Protein AF-A0A6J4T3J7-F1 (afdb_monomer_lite)

pLDDT: mean 89.91, std 13.81, range [37.12, 98.88]

InterPro domains:
  IPR013750 GHMP kinase, C-terminal domain [PF08544] (161-220)
  IPR014721 Small ribosomal subunit protein uS5 domain 2-type fold, subgroup [G3DSA:3.30.230.10] (1-55)
  IPR019539 Galactokinase, N-terminal domain [PF10509] (1-28)
  IPR019741 Galactokinase, conserved site [PS00106] (5-16)
  IPR020568 Ribosomal protein uS5 domain 2-type superfamily [SSF54211] (1-28)
  IPR036554 GHMP kinase, C-terminal domain superfamily [G3DSA:3.30.70.890] (72-221)
  IPR036554 GHMP kinase, C-terminal domain superfamily [SSF55060] (75-220)

Radius of gyration: 17.3 Å; chains: 1; bounding box: 48×40×39 Å

Structure (mmCIF, N/CA/C/O backbone):
data_AF-A0A6J4T3J7-F1
#
_entry.id   AF-A0A6J4T3J7-F1
#
loop_
_atom_site.group_PDB
_atom_site.id
_atom_site.type_symbol
_atom_site.label_atom_id
_atom_site.label_alt_id
_atom_site.label_comp_id
_atom_site.label_asym_id
_atom_site.label_entity_id
_atom_site.label_seq_id
_atom_site.pdbx_PDB_ins_code
_atom_site.Cartn_x
_atom_site.Cartn_y
_atom_site.Cartn_z
_atom_site.occupancy
_atom_site.B_iso_or_equiv
_atom_site.auth_seq_id
_atom_site.auth_comp_id
_atom_site.auth_asym_id
_atom_site.auth_atom_id
_atom_site.pdbx_PDB_model_num
ATOM 1 N N . ALA A 1 1 ? 25.252 -7.463 6.821 1.00 38.16 1 ALA A N 1
ATOM 2 C CA . ALA A 1 1 ? 24.236 -6.694 6.078 1.00 38.16 1 ALA A CA 1
ATOM 3 C C . ALA A 1 1 ? 22.868 -7.277 6.414 1.00 38.16 1 ALA A C 1
ATOM 5 O O . ALA A 1 1 ? 22.742 -8.494 6.388 1.00 38.16 1 ALA A O 1
ATOM 6 N N . SER A 1 2 ? 21.888 -6.457 6.808 1.00 46.00 2 SER A N 1
ATOM 7 C CA . SER A 1 2 ? 20.498 -6.910 6.963 1.00 46.00 2 SER A CA 1
ATOM 8 C C . SER A 1 2 ? 19.819 -6.740 5.611 1.00 46.00 2 SER A C 1
ATOM 10 O O . SER A 1 2 ? 19.608 -5.609 5.182 1.00 46.00 2 SER A O 1
ATOM 12 N N . ALA A 1 3 ? 19.536 -7.842 4.920 1.00 51.53 3 ALA A N 1
ATOM 13 C CA . ALA A 1 3 ? 18.778 -7.806 3.677 1.00 51.53 3 ALA A CA 1
ATOM 14 C C . ALA A 1 3 ? 17.355 -7.265 3.924 1.00 51.53 3 ALA A C 1
ATOM 16 O O . ALA A 1 3 ? 16.815 -7.467 5.015 1.00 51.53 3 ALA A O 1
ATOM 17 N N . PRO A 1 4 ? 16.724 -6.598 2.939 1.00 61.25 4 PRO A N 1
ATOM 18 C CA . PRO A 1 4 ? 15.458 -5.894 3.137 1.00 61.25 4 PRO A CA 1
ATOM 19 C C . PRO A 1 4 ? 14.291 -6.827 3.482 1.00 61.25 4 PRO A C 1
ATOM 21 O O . PRO A 1 4 ? 13.283 -6.355 3.996 1.00 61.25 4 PRO A O 1
ATOM 24 N N . GLY A 1 5 ? 14.419 -8.141 3.257 1.00 75.19 5 GLY A N 1
ATOM 25 C CA . GLY A 1 5 ? 13.455 -9.184 3.633 1.00 75.19 5 GLY A CA 1
ATOM 26 C C . GLY A 1 5 ? 12.121 -9.129 2.875 1.00 75.19 5 GLY A C 1
ATOM 27 O O . GLY A 1 5 ? 11.583 -10.171 2.509 1.00 75.19 5 GLY A O 1
ATOM 28 N N . ARG A 1 6 ? 11.590 -7.929 2.611 1.00 88.25 6 ARG A N 1
ATOM 29 C CA . ARG A 1 6 ? 10.299 -7.663 1.979 1.00 88.25 6 ARG A CA 1
ATOM 30 C C . ARG A 1 6 ? 10.145 -6.209 1.503 1.00 88.25 6 ARG A C 1
ATOM 32 O O . ARG A 1 6 ? 10.784 -5.310 2.042 1.00 88.25 6 ARG A O 1
ATOM 39 N N . VAL A 1 7 ? 9.219 -5.976 0.569 1.00 94.94 7 VAL A N 1
ATOM 40 C CA . VAL A 1 7 ? 8.712 -4.643 0.172 1.00 94.94 7 VAL A CA 1
ATOM 41 C C . VAL A 1 7 ? 7.194 -4.652 0.229 1.00 94.94 7 VAL A C 1
ATOM 43 O O . VAL A 1 7 ? 6.581 -5.563 -0.311 1.00 94.94 7 VAL A O 1
ATOM 46 N N . ASN A 1 8 ? 6.567 -3.673 0.878 1.00 95.38 8 ASN A N 1
ATOM 47 C CA . ASN A 1 8 ? 5.114 -3.668 1.014 1.00 95.38 8 ASN A CA 1
ATOM 48 C C . ASN A 1 8 ? 4.439 -3.284 -0.314 1.00 95.38 8 ASN A C 1
ATOM 50 O O . ASN A 1 8 ? 4.726 -2.219 -0.856 1.00 95.38 8 ASN A O 1
ATOM 54 N N . LEU A 1 9 ? 3.541 -4.123 -0.843 1.00 97.38 9 LEU A N 1
ATOM 55 C CA . LEU A 1 9 ? 2.769 -3.783 -2.047 1.00 97.38 9 LEU A CA 1
ATOM 56 C C . LEU A 1 9 ? 1.518 -2.977 -1.707 1.00 97.38 9 LEU A C 1
ATOM 58 O O . LEU A 1 9 ? 1.109 -2.127 -2.494 1.00 97.38 9 LEU A O 1
ATOM 62 N N . ILE A 1 10 ? 0.904 -3.250 -0.551 1.00 97.94 10 ILE A N 1
ATOM 63 C CA . ILE A 1 10 ? -0.296 -2.569 -0.059 1.00 97.94 10 ILE A CA 1
ATOM 64 C C . ILE A 1 10 ? -0.482 -2.809 1.449 1.00 97.94 10 ILE A C 1
ATOM 66 O O . ILE A 1 10 ? 0.012 -3.803 1.983 1.00 97.94 10 ILE A O 1
ATOM 70 N N . GLY A 1 11 ? -1.203 -1.923 2.145 1.00 96.88 11 GLY A N 1
ATOM 71 C CA . GLY A 1 11 ? -1.386 -2.026 3.597 1.00 96.88 11 GLY A CA 1
ATOM 72 C C . GLY A 1 11 ? -0.329 -1.266 4.387 1.00 96.88 11 GLY A C 1
ATOM 73 O O . GLY A 1 11 ? 0.200 -1.790 5.357 1.00 96.88 11 GLY A O 1
ATOM 74 N N . GLU A 1 12 ? 0.046 -0.053 3.973 1.00 95.56 12 GLU A N 1
ATOM 75 C CA . GLU A 1 12 ? 0.894 0.761 4.858 1.00 95.56 12 GLU A CA 1
ATOM 76 C C . GLU A 1 12 ? 0.052 1.330 5.993 1.00 95.56 12 GLU A C 1
ATOM 78 O O . GLU A 1 12 ? -1.084 1.748 5.780 1.00 95.56 12 GLU A O 1
ATOM 83 N N . HIS A 1 13 ? 0.632 1.361 7.192 1.00 94.56 13 HIS A N 1
ATOM 84 C CA . HIS A 1 13 ? 0.036 1.927 8.407 1.00 94.56 13 HIS A CA 1
ATOM 85 C C . HIS A 1 13 ? -1.251 1.253 8.917 1.00 94.56 13 HIS A C 1
ATOM 87 O O . HIS A 1 13 ? -1.926 1.786 9.804 1.00 94.56 13 HIS A O 1
ATOM 93 N N . THR A 1 14 ? -1.585 0.067 8.414 1.00 94.75 14 THR A N 1
ATOM 94 C CA . THR A 1 14 ? -2.653 -0.782 8.964 1.00 94.75 14 THR A CA 1
ATOM 95 C C . THR A 1 14 ? -2.144 -1.658 10.114 1.00 94.75 14 THR A C 1
ATOM 97 O O . THR A 1 14 ? -2.910 -1.985 11.021 1.00 94.75 14 THR A O 1
ATOM 100 N N . ASP A 1 15 ? -0.853 -1.993 10.123 1.00 91.56 15 ASP A N 1
ATOM 101 C CA . ASP A 1 15 ? -0.174 -2.889 11.064 1.00 91.56 15 ASP A CA 1
ATOM 102 C C . ASP A 1 15 ? -0.314 -2.460 12.530 1.00 91.56 15 ASP A C 1
ATOM 104 O O . ASP A 1 15 ? -0.631 -3.288 13.384 1.00 91.56 15 ASP A O 1
ATOM 108 N N . TYR A 1 16 ? -0.189 -1.164 12.824 1.00 87.06 16 TYR A N 1
ATOM 109 C CA . TYR A 1 16 ? -0.337 -0.636 14.192 1.00 87.06 16 TYR A CA 1
ATOM 110 C C . TYR A 1 16 ? -1.753 -0.779 14.758 1.00 87.06 16 TYR A C 1
ATOM 112 O O . TYR A 1 16 ? -1.943 -0.682 15.965 1.00 87.06 16 TYR A O 1
ATOM 120 N N . ASN A 1 17 ? -2.743 -1.016 13.895 1.00 90.44 17 ASN A N 1
ATOM 121 C CA . ASN A 1 17 ? -4.122 -1.300 14.283 1.00 90.44 17 ASN A CA 1
ATOM 122 C C . ASN A 1 17 ? -4.400 -2.814 14.294 1.00 90.44 17 ASN A C 1
ATOM 124 O O . ASN A 1 17 ? -5.554 -3.235 14.323 1.00 90.44 17 ASN A O 1
ATOM 128 N N . GLY A 1 18 ? -3.358 -3.648 14.219 1.00 91.00 18 GLY A N 1
ATOM 129 C CA . GLY A 1 18 ? -3.497 -5.085 14.021 1.00 91.00 18 GLY A CA 1
ATOM 130 C C . GLY A 1 18 ? -4.166 -5.408 12.688 1.00 91.00 18 GLY A C 1
ATOM 131 O O . GLY A 1 18 ? -4.916 -6.368 12.627 1.00 91.00 18 GLY A O 1
ATOM 132 N N . GLY A 1 19 ? -3.980 -4.576 11.661 1.00 95.19 19 GLY A N 1
ATOM 133 C CA . GLY A 1 19 ? -4.546 -4.724 10.322 1.00 95.19 19 GLY A CA 1
ATOM 134 C C . GLY A 1 19 ? -3.907 -5.831 9.483 1.00 95.19 19 GLY A C 1
ATOM 135 O O . GLY A 1 19 ? -3.211 -6.712 9.988 1.00 95.19 19 GLY A O 1
ATOM 136 N N . LEU A 1 20 ? -4.159 -5.762 8.181 1.00 97.38 20 LEU A N 1
ATOM 137 C CA . LEU A 1 20 ? -3.577 -6.627 7.165 1.00 97.38 20 LEU A CA 1
ATOM 138 C C . LEU A 1 20 ? -2.521 -5.863 6.369 1.00 97.38 20 LEU A C 1
ATOM 140 O O . LEU A 1 20 ? -2.731 -4.698 6.023 1.00 97.38 20 LEU A O 1
ATOM 144 N N . VAL A 1 21 ? -1.426 -6.537 6.029 1.00 97.81 21 VAL A N 1
ATOM 145 C CA . VAL A 1 21 ? -0.394 -6.029 5.114 1.00 97.81 21 VAL A CA 1
ATOM 146 C C . VAL A 1 21 ? -0.086 -7.078 4.052 1.00 97.81 21 VAL A C 1
ATOM 148 O O . VAL A 1 21 ? -0.208 -8.275 4.319 1.00 97.81 21 VAL A O 1
ATOM 151 N N . LEU A 1 22 ? 0.320 -6.649 2.855 1.00 98.12 22 LEU A N 1
ATOM 152 C CA . LEU A 1 22 ? 0.714 -7.565 1.784 1.00 98.12 22 LEU A CA 1
ATOM 153 C C . LEU A 1 22 ? 2.071 -7.177 1.192 1.00 98.12 22 LEU A C 1
ATOM 155 O O . LEU A 1 22 ? 2.151 -6.476 0.180 1.00 98.12 22 LEU A O 1
ATOM 159 N N . PRO A 1 23 ? 3.167 -7.612 1.829 1.00 97.12 23 PRO A N 1
ATOM 160 C CA . PRO A 1 23 ? 4.497 -7.498 1.262 1.00 97.12 23 PRO A CA 1
ATOM 161 C C . PRO A 1 23 ? 4.824 -8.522 0.175 1.00 97.12 23 PRO A C 1
ATOM 163 O O . PRO A 1 23 ? 4.494 -9.700 0.277 1.00 97.12 23 PRO A O 1
ATOM 166 N N . LEU A 1 24 ? 5.600 -8.077 -0.809 1.00 96.38 24 LEU A N 1
ATOM 167 C CA . LEU A 1 24 ? 6.359 -8.906 -1.733 1.00 96.38 24 LEU A CA 1
ATOM 168 C C . LEU A 1 24 ? 7.630 -9.417 -1.048 1.00 96.38 24 LEU A C 1
ATOM 170 O O . LEU A 1 24 ? 8.371 -8.635 -0.441 1.00 96.38 24 LEU A O 1
ATOM 174 N N . VAL A 1 25 ? 7.910 -10.715 -1.170 1.00 93.75 25 VAL A N 1
ATOM 175 C CA . VAL A 1 25 ? 9.182 -11.289 -0.711 1.00 93.75 25 VAL A CA 1
ATOM 176 C C . VAL A 1 25 ? 10.291 -10.824 -1.648 1.00 93.75 25 VAL A C 1
ATOM 178 O O . VAL A 1 25 ? 10.151 -10.947 -2.863 1.00 93.75 25 VAL A O 1
ATOM 181 N N . VAL A 1 26 ? 11.397 -10.308 -1.107 1.00 92.88 26 VAL A N 1
ATOM 182 C CA . VAL A 1 26 ? 12.563 -9.960 -1.932 1.00 92.88 26 VAL A CA 1
ATOM 183 C C . VAL A 1 26 ? 13.466 -11.191 -2.016 1.00 92.88 26 VAL A C 1
ATOM 185 O O . VAL A 1 26 ? 13.942 -11.643 -0.972 1.00 92.88 26 VAL A O 1
ATOM 188 N N . PRO A 1 27 ? 13.713 -11.754 -3.209 1.00 90.06 27 PRO A N 1
ATOM 189 C CA . PRO A 1 27 ? 14.631 -12.877 -3.363 1.00 90.06 27 PRO A CA 1
ATOM 190 C C . PRO A 1 27 ? 16.085 -12.406 -3.226 1.00 90.06 27 PRO A C 1
ATOM 192 O O . PRO A 1 27 ? 16.393 -11.245 -3.501 1.00 90.06 27 PRO A O 1
ATOM 195 N N . GLU A 1 28 ? 16.978 -13.317 -2.840 1.00 88.75 28 GLU A N 1
ATOM 196 C CA . GLU A 1 28 ? 18.398 -13.026 -2.584 1.00 88.75 28 GLU A CA 1
ATOM 197 C C . GLU A 1 28 ? 19.110 -12.272 -3.726 1.00 88.75 28 GLU A C 1
ATOM 199 O O . GLU A 1 28 ? 19.728 -11.245 -3.438 1.00 88.75 28 GLU A O 1
ATOM 204 N N . PRO A 1 29 ? 18.896 -12.606 -5.016 1.00 89.56 29 PRO A N 1
ATOM 205 C CA . PRO A 1 29 ? 19.485 -11.851 -6.126 1.00 89.56 29 PRO A CA 1
ATOM 206 C C . PRO A 1 29 ? 19.076 -10.369 -6.203 1.00 89.56 29 PRO A C 1
ATOM 208 O O . PRO A 1 29 ? 19.807 -9.558 -6.769 1.00 89.56 29 PRO A O 1
ATOM 211 N N . SER A 1 30 ? 17.920 -9.991 -5.645 1.00 91.50 30 SER A N 1
ATOM 212 C CA . SER A 1 30 ? 17.433 -8.602 -5.620 1.00 91.50 30 SER A CA 1
ATOM 213 C C . SER A 1 30 ? 17.778 -7.867 -4.318 1.00 91.50 30 SER A C 1
ATOM 215 O O . SER A 1 30 ? 17.493 -6.672 -4.212 1.00 91.50 30 SER A O 1
ATOM 217 N N . TRP A 1 31 ? 18.368 -8.534 -3.315 1.00 91.31 31 TRP A N 1
ATOM 218 C CA . TRP A 1 31 ? 18.559 -7.965 -1.974 1.00 91.31 31 TRP A CA 1
ATOM 219 C C . TRP A 1 31 ? 19.359 -6.673 -1.980 1.00 91.31 31 TRP A C 1
ATOM 221 O O . TRP A 1 31 ? 18.876 -5.674 -1.451 1.00 91.31 31 TRP A O 1
ATOM 231 N N . ASP A 1 32 ? 20.539 -6.668 -2.594 1.00 92.56 32 ASP A N 1
ATOM 232 C CA . ASP A 1 32 ? 21.429 -5.507 -2.555 1.00 92.56 32 ASP A CA 1
ATOM 233 C C . ASP A 1 32 ? 20.842 -4.304 -3.294 1.00 92.56 32 ASP A C 1
ATOM 235 O O . ASP A 1 32 ? 20.934 -3.173 -2.818 1.00 92.56 32 ASP A O 1
ATOM 239 N N . ALA A 1 33 ? 20.213 -4.539 -4.448 1.00 94.69 33 ALA A N 1
ATOM 240 C CA . ALA A 1 33 ? 19.573 -3.479 -5.218 1.00 94.69 33 ALA A CA 1
ATOM 241 C C . ALA A 1 33 ? 18.406 -2.864 -4.437 1.00 94.69 33 ALA A C 1
ATOM 243 O O . ALA A 1 33 ? 18.340 -1.646 -4.286 1.00 94.69 33 ALA A O 1
ATOM 244 N N . VAL A 1 34 ? 17.524 -3.696 -3.874 1.00 95.19 34 VAL A N 1
ATOM 245 C CA . VAL A 1 34 ? 16.383 -3.217 -3.082 1.00 95.19 34 VAL A CA 1
ATOM 246 C C . VAL A 1 34 ? 16.845 -2.544 -1.789 1.00 95.19 34 VAL A C 1
ATOM 248 O O . VAL A 1 34 ? 16.279 -1.526 -1.400 1.00 95.19 34 VAL A O 1
ATOM 251 N N . ALA A 1 35 ? 17.889 -3.062 -1.135 1.00 93.56 35 ALA A N 1
ATOM 252 C CA . ALA A 1 35 ? 18.461 -2.451 0.062 1.00 93.56 35 ALA A CA 1
ATOM 253 C C . ALA A 1 35 ? 18.962 -1.034 -0.225 1.00 93.56 35 ALA A C 1
ATOM 255 O O . ALA A 1 35 ? 18.664 -0.120 0.542 1.00 93.56 35 ALA A O 1
ATOM 256 N N . ARG A 1 36 ? 19.682 -0.846 -1.341 1.00 94.06 36 ARG A N 1
ATOM 257 C CA . ARG A 1 36 ? 20.114 0.483 -1.791 1.00 94.06 36 ARG A CA 1
ATOM 258 C C . ARG A 1 36 ? 18.920 1.374 -2.102 1.00 94.06 36 ARG A C 1
ATOM 260 O O . ARG A 1 36 ? 18.874 2.480 -1.587 1.00 94.06 36 ARG A O 1
ATOM 267 N N . ALA A 1 37 ? 17.926 0.870 -2.834 1.00 94.50 37 ALA A N 1
ATOM 268 C CA . ALA A 1 37 ? 16.741 1.640 -3.213 1.00 94.50 37 ALA A CA 1
ATOM 269 C C . ALA A 1 37 ? 15.917 2.145 -2.007 1.00 94.50 37 ALA A C 1
ATOM 271 O O . ALA A 1 37 ? 15.275 3.193 -2.055 1.00 94.50 37 ALA A O 1
ATOM 272 N N . LEU A 1 38 ? 15.908 1.385 -0.911 1.00 91.62 38 LEU A N 1
ATOM 273 C CA . LEU A 1 38 ? 15.170 1.721 0.311 1.00 91.62 38 LEU A CA 1
ATOM 274 C C . LEU A 1 38 ? 16.022 2.453 1.354 1.00 91.62 38 LEU A C 1
ATOM 276 O O . LEU A 1 38 ? 15.499 2.850 2.399 1.00 91.62 38 LEU A O 1
ATOM 280 N N . ALA A 1 39 ? 17.323 2.617 1.110 1.00 89.81 39 ALA A N 1
ATOM 281 C CA . ALA A 1 39 ? 18.219 3.238 2.068 1.00 89.81 39 ALA A CA 1
ATOM 282 C C . ALA A 1 39 ? 17.850 4.717 2.299 1.00 89.81 39 ALA A C 1
ATOM 284 O O . ALA A 1 39 ? 17.457 5.432 1.371 1.00 89.81 39 ALA A O 1
ATOM 285 N N . PRO A 1 40 ? 18.009 5.238 3.528 1.00 85.00 40 PRO A N 1
ATOM 286 C CA . PRO A 1 40 ? 17.868 6.666 3.776 1.00 85.00 40 PRO A CA 1
ATOM 287 C C . PRO A 1 40 ? 18.828 7.481 2.900 1.00 85.00 40 PRO A C 1
ATOM 289 O O . PRO A 1 40 ? 20.043 7.335 2.995 1.00 85.00 40 PRO A O 1
ATOM 292 N N . GLY A 1 41 ? 18.278 8.373 2.072 1.00 84.81 41 GLY A N 1
ATOM 293 C CA . GLY A 1 41 ? 19.072 9.189 1.149 1.00 84.81 41 GLY A CA 1
ATOM 294 C C . GLY A 1 41 ? 19.530 8.459 -0.116 1.00 84.81 41 GLY A C 1
ATOM 295 O O . GLY A 1 41 ? 20.439 8.963 -0.769 1.00 84.81 41 GLY A O 1
ATOM 296 N N . ALA A 1 42 ? 18.917 7.316 -0.444 1.00 91.12 42 ALA A N 1
ATOM 297 C CA . ALA A 1 42 ? 19.083 6.640 -1.726 1.00 91.12 42 ALA A CA 1
ATOM 298 C C . ALA A 1 42 ? 18.865 7.601 -2.899 1.00 91.12 42 ALA A C 1
ATOM 300 O O . ALA A 1 42 ? 17.973 8.461 -2.864 1.00 91.12 42 ALA A O 1
ATOM 301 N N . SER A 1 43 ? 19.692 7.447 -3.926 1.00 92.50 43 SER A N 1
ATOM 302 C CA . SER A 1 43 ? 19.663 8.322 -5.083 1.00 92.50 43 SER A CA 1
ATOM 303 C C . SER A 1 43 ? 18.550 7.903 -6.047 1.00 92.50 43 SER A C 1
ATOM 305 O O . SER A 1 43 ? 18.245 6.714 -6.126 1.00 92.50 43 SER A O 1
ATOM 307 N N . PRO A 1 44 ? 17.915 8.817 -6.806 1.00 93.75 44 PRO A N 1
ATOM 308 C CA . PRO A 1 44 ? 16.876 8.447 -7.771 1.00 93.75 44 PRO A CA 1
ATOM 309 C C . PRO A 1 44 ? 17.307 7.408 -8.825 1.00 93.75 44 PRO A C 1
ATOM 311 O O . PRO A 1 44 ? 16.442 6.759 -9.412 1.00 93.75 44 PRO A O 1
ATOM 314 N N . GLU A 1 45 ? 18.609 7.239 -9.075 1.00 93.88 45 GLU A N 1
ATOM 315 C CA . GLU A 1 45 ? 19.163 6.185 -9.935 1.00 93.88 45 GLU A CA 1
ATOM 316 C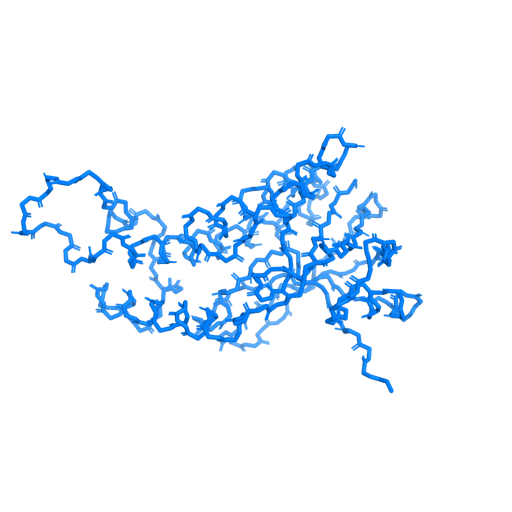 C . GLU A 1 45 ? 19.266 4.795 -9.285 1.00 93.88 45 GLU A C 1
ATOM 318 O O . GLU A 1 45 ? 19.423 3.818 -10.017 1.00 93.88 45 GLU A O 1
ATOM 323 N N . ASP A 1 46 ? 19.128 4.667 -7.959 1.00 95.81 46 ASP A N 1
ATOM 324 C CA . ASP A 1 46 ? 19.177 3.385 -7.235 1.00 95.81 46 ASP A CA 1
ATOM 325 C C . ASP A 1 46 ? 17.872 2.579 -7.412 1.00 95.81 46 ASP A C 1
ATOM 327 O O . ASP A 1 46 ? 17.291 2.069 -6.457 1.00 95.81 46 ASP A O 1
ATOM 331 N N . VAL A 1 47 ? 17.369 2.478 -8.643 1.00 97.12 47 VAL A N 1
ATOM 332 C CA . VAL A 1 47 ? 16.161 1.718 -8.977 1.00 97.12 47 VAL A CA 1
ATOM 333 C C . VAL A 1 47 ? 16.447 0.221 -8.882 1.00 97.12 47 VAL A C 1
ATOM 335 O O . VAL A 1 47 ? 17.448 -0.272 -9.405 1.00 97.12 47 VAL A O 1
ATOM 338 N N . ALA A 1 48 ? 15.533 -0.521 -8.261 1.00 96.88 48 ALA A N 1
ATOM 339 C CA . ALA A 1 48 ? 15.634 -1.969 -8.121 1.00 96.88 48 ALA A CA 1
ATOM 340 C C . ALA A 1 48 ? 14.434 -2.680 -8.745 1.00 96.88 48 ALA A C 1
ATOM 342 O O . ALA A 1 48 ? 13.297 -2.250 -8.572 1.00 96.88 48 ALA A O 1
ATOM 343 N N . GLU A 1 49 ? 14.677 -3.801 -9.419 1.00 96.00 49 GLU A N 1
ATOM 344 C CA . GLU A 1 49 ? 13.633 -4.727 -9.859 1.00 96.00 49 GLU A CA 1
ATOM 345 C C . GLU A 1 49 ? 13.509 -5.899 -8.878 1.00 96.00 49 GLU A C 1
ATOM 347 O O . GLU A 1 49 ? 14.504 -6.409 -8.350 1.00 96.00 49 GLU A O 1
ATOM 352 N N . ILE A 1 50 ? 12.271 -6.329 -8.639 1.00 93.81 50 ILE A N 1
ATOM 353 C CA . ILE A 1 50 ? 11.940 -7.456 -7.774 1.00 93.81 50 ILE A CA 1
ATOM 354 C C . ILE A 1 50 ? 11.202 -8.503 -8.602 1.00 93.81 50 ILE A C 1
ATOM 356 O O . ILE A 1 50 ? 10.019 -8.356 -8.910 1.00 93.81 50 ILE A O 1
ATOM 360 N N . ALA A 1 51 ? 11.905 -9.586 -8.919 1.00 85.88 51 ALA A N 1
ATOM 361 C CA . ALA A 1 51 ? 11.327 -10.771 -9.537 1.00 85.88 51 ALA A CA 1
ATOM 362 C C . ALA A 1 51 ? 10.977 -11.787 -8.444 1.00 85.88 51 ALA A C 1
ATOM 364 O O . ALA A 1 51 ? 11.812 -12.592 -8.047 1.00 85.88 51 ALA A O 1
ATOM 365 N N . SER A 1 52 ? 9.754 -11.733 -7.920 1.00 90.25 52 SER A N 1
ATOM 366 C CA . SER A 1 52 ? 9.321 -12.623 -6.841 1.00 90.25 52 SER A CA 1
ATOM 367 C C . SER A 1 52 ? 8.142 -13.483 -7.264 1.00 90.25 52 SER A C 1
ATOM 369 O O . SER A 1 52 ? 7.252 -13.016 -7.965 1.00 90.25 52 SER A O 1
ATOM 371 N N . ALA A 1 53 ? 8.142 -14.740 -6.825 1.00 92.62 53 ALA A N 1
ATOM 372 C CA . ALA A 1 53 ? 7.055 -15.687 -7.067 1.00 92.62 53 ALA A CA 1
ATOM 373 C C . ALA A 1 53 ? 5.981 -15.657 -5.965 1.00 92.62 53 ALA A C 1
ATOM 375 O O . ALA A 1 53 ? 4.910 -16.241 -6.141 1.00 92.62 53 ALA A O 1
ATOM 376 N N . GLU A 1 54 ? 6.256 -15.000 -4.834 1.00 93.69 54 GLU A N 1
ATOM 377 C CA . GLU A 1 54 ? 5.392 -15.018 -3.655 1.00 93.69 54 GLU A CA 1
ATOM 378 C C . GLU A 1 54 ? 5.258 -13.624 -3.022 1.00 93.69 54 GLU A C 1
ATOM 380 O O . GLU A 1 54 ? 6.235 -12.905 -2.787 1.00 93.69 54 GLU A O 1
ATOM 385 N N . ALA A 1 55 ? 4.022 -13.280 -2.676 1.00 96.69 55 ALA A N 1
ATOM 386 C CA . ALA A 1 55 ? 3.690 -12.224 -1.734 1.00 96.69 55 ALA A CA 1
ATOM 387 C C . ALA A 1 55 ? 3.063 -12.849 -0.480 1.00 96.69 55 ALA A C 1
ATOM 389 O O . ALA A 1 55 ? 2.512 -13.949 -0.523 1.00 96.69 55 ALA A O 1
ATOM 390 N N . LEU A 1 56 ? 3.156 -12.162 0.653 1.00 97.38 56 LEU A N 1
ATOM 391 C CA . LEU A 1 56 ? 2.680 -12.660 1.939 1.00 97.38 56 LEU A CA 1
ATOM 392 C C . LEU A 1 56 ? 1.504 -11.805 2.389 1.00 97.38 56 LEU A C 1
ATOM 394 O O . LEU A 1 56 ? 1.699 -10.643 2.720 1.00 97.38 56 LEU A O 1
ATOM 398 N N . LEU A 1 57 ? 0.299 -12.365 2.435 1.00 98.12 57 LEU A N 1
ATOM 399 C CA . LEU A 1 57 ? -0.813 -11.743 3.141 1.00 98.12 57 LEU A CA 1
ATOM 400 C C . LEU A 1 57 ? -0.617 -12.002 4.637 1.00 98.12 57 LEU A C 1
ATOM 402 O O . LEU A 1 57 ? -0.719 -13.139 5.097 1.00 98.12 57 LEU A O 1
ATOM 406 N N . VAL A 1 58 ? -0.299 -10.949 5.384 1.00 97.88 58 VAL A N 1
ATOM 407 C CA . VAL A 1 58 ? 0.002 -11.034 6.813 1.00 97.88 58 VAL A CA 1
ATOM 408 C C . VAL A 1 58 ? -1.108 -10.375 7.610 1.00 97.88 58 VAL A C 1
ATOM 410 O O . VAL A 1 58 ? -1.438 -9.207 7.403 1.00 97.88 58 VAL A O 1
ATOM 413 N N . ASP A 1 59 ? -1.634 -11.120 8.572 1.00 97.19 59 ASP A N 1
ATOM 414 C CA . ASP A 1 59 ? -2.506 -10.612 9.615 1.00 97.19 59 ASP A CA 1
ATOM 415 C C . ASP A 1 59 ? -1.668 -10.192 10.828 1.00 97.19 59 ASP A C 1
ATOM 417 O O . ASP A 1 59 ? -1.145 -11.031 11.562 1.00 97.19 59 ASP A O 1
ATOM 421 N N . CYS A 1 60 ? -1.549 -8.884 11.066 1.00 95.56 60 CYS A N 1
ATOM 422 C CA . CYS A 1 60 ? -0.727 -8.349 12.151 1.00 95.56 60 CYS A CA 1
ATOM 423 C C . CYS A 1 60 ? -1.322 -8.577 13.550 1.00 95.56 60 CYS A C 1
ATOM 425 O O . CYS A 1 60 ? -0.602 -8.436 14.535 1.00 95.56 60 CYS A O 1
ATOM 427 N N . ARG A 1 61 ? -2.612 -8.925 13.661 1.00 94.75 61 ARG A N 1
ATOM 428 C CA . ARG A 1 61 ? -3.270 -9.238 14.939 1.00 94.75 61 ARG A CA 1
ATOM 429 C C . ARG A 1 61 ? -3.032 -10.691 15.340 1.00 94.75 61 ARG A C 1
ATOM 431 O O . ARG A 1 61 ? -2.729 -10.957 16.497 1.00 94.75 61 ARG A O 1
ATOM 438 N N . SER A 1 62 ? -3.179 -11.626 14.401 1.00 95.88 62 SER A N 1
ATOM 439 C CA . SER A 1 62 ? -3.058 -13.068 14.673 1.00 95.88 62 SER A CA 1
ATOM 440 C C . SER A 1 62 ? -1.686 -13.656 14.334 1.00 95.88 62 SER A C 1
ATOM 442 O O . SER A 1 62 ? -1.417 -14.806 14.666 1.00 95.88 62 SER A O 1
ATOM 444 N N . SER A 1 63 ? -0.815 -12.888 13.673 1.00 94.81 63 SER A N 1
ATOM 445 C CA . SER A 1 63 ? 0.434 -13.364 13.057 1.00 94.81 63 SER A CA 1
ATOM 446 C C . SER A 1 63 ? 0.237 -14.436 11.975 1.00 94.81 63 SER A C 1
ATOM 448 O O . SER A 1 63 ? 1.207 -15.073 11.561 1.00 94.81 63 SER A O 1
ATOM 450 N N . LYS A 1 64 ? -0.997 -14.652 11.493 1.00 97.06 64 LYS A N 1
ATOM 451 C CA . LYS A 1 64 ? -1.264 -15.571 10.382 1.00 97.06 64 LYS A CA 1
ATOM 452 C C . LYS A 1 64 ? -0.608 -15.042 9.104 1.00 97.06 64 LYS A C 1
ATOM 454 O O . LYS A 1 64 ? -0.694 -13.851 8.805 1.00 97.06 64 LYS A O 1
ATOM 459 N N . VAL A 1 65 ? 0.012 -15.942 8.343 1.00 97.44 65 VAL A N 1
ATOM 460 C CA . VAL A 1 65 ? 0.630 -15.639 7.048 1.00 97.44 65 VAL A CA 1
ATOM 461 C C . VAL A 1 65 ? 0.079 -16.585 5.991 1.00 97.44 65 VAL A C 1
ATOM 463 O O . VAL A 1 65 ? 0.296 -17.793 6.071 1.00 97.44 65 VAL A O 1
ATOM 466 N N . ASP A 1 66 ? -0.590 -16.027 4.987 1.00 97.12 66 ASP A N 1
ATOM 467 C CA . ASP A 1 66 ? -1.022 -16.743 3.790 1.00 97.12 66 ASP A CA 1
ATOM 468 C C . ASP A 1 66 ? -0.120 -16.347 2.610 1.00 97.12 66 ASP A C 1
ATOM 470 O O . ASP A 1 66 ? 0.179 -15.170 2.398 1.00 97.12 66 ASP A O 1
ATOM 474 N N . ARG A 1 67 ? 0.341 -17.330 1.832 1.00 96.94 67 ARG A N 1
ATOM 475 C CA . ARG A 1 67 ? 1.185 -17.080 0.655 1.00 96.94 67 ARG A CA 1
ATOM 476 C C . ARG A 1 67 ? 0.317 -16.893 -0.579 1.00 96.94 67 ARG A C 1
ATOM 478 O O . ARG A 1 67 ? -0.465 -17.775 -0.924 1.00 96.94 67 ARG A O 1
ATOM 485 N N . ILE A 1 68 ? 0.493 -15.766 -1.258 1.00 97.50 68 ILE A N 1
ATOM 486 C CA . ILE A 1 68 ? -0.174 -15.449 -2.518 1.00 97.50 68 ILE A CA 1
ATOM 487 C C . ILE A 1 68 ? 0.834 -15.626 -3.648 1.00 97.50 68 ILE A C 1
ATOM 489 O O . ILE A 1 68 ? 1.912 -15.028 -3.634 1.00 97.50 68 ILE A O 1
ATOM 493 N N . ARG A 1 69 ? 0.483 -16.454 -4.634 1.00 96.38 69 ARG A N 1
ATOM 494 C CA . ARG A 1 69 ? 1.305 -16.644 -5.829 1.00 96.38 69 ARG A CA 1
ATOM 495 C C . ARG A 1 69 ? 1.321 -15.355 -6.643 1.00 96.38 69 ARG A C 1
ATOM 497 O O . ARG A 1 69 ? 0.268 -14.831 -6.989 1.00 96.38 69 ARG A O 1
ATOM 504 N N . VAL A 1 70 ? 2.514 -14.890 -6.987 1.00 96.88 70 VAL A N 1
ATOM 505 C CA . VAL A 1 70 ? 2.705 -13.769 -7.906 1.00 96.88 70 VAL A CA 1
ATOM 506 C C . VAL A 1 70 ? 2.714 -14.316 -9.340 1.00 96.88 70 VAL A C 1
ATOM 508 O O . VAL A 1 70 ? 3.467 -15.253 -9.632 1.00 96.88 70 VAL A O 1
ATOM 511 N N . PRO A 1 71 ? 1.881 -13.784 -10.2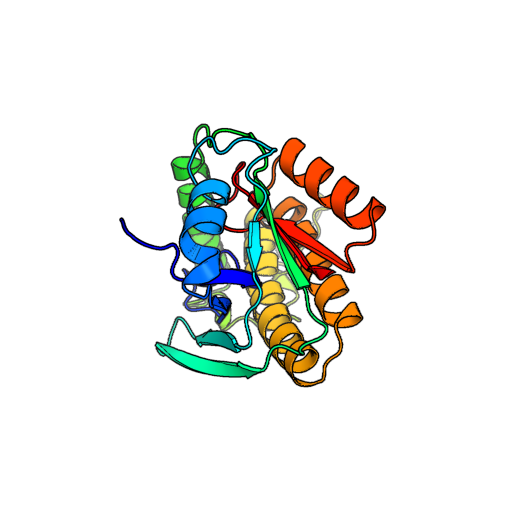50 1.00 95.94 71 PRO A N 1
ATOM 512 C CA . PRO A 1 71 ? 1.912 -14.159 -11.660 1.00 95.94 71 PRO A CA 1
ATOM 513 C C . PRO A 1 71 ? 3.278 -13.862 -12.284 1.00 95.94 71 PRO A C 1
ATOM 515 O O . PRO A 1 71 ? 3.840 -12.799 -12.053 1.00 95.94 71 PRO A O 1
ATOM 518 N N . ALA A 1 72 ? 3.786 -14.751 -13.142 1.00 93.62 72 ALA A N 1
ATOM 519 C CA . ALA A 1 72 ? 5.092 -14.566 -13.793 1.00 93.62 72 ALA A CA 1
ATOM 520 C C . ALA A 1 72 ? 5.168 -13.311 -14.687 1.00 93.62 72 ALA A C 1
ATOM 522 O O . ALA A 1 72 ? 6.256 -12.822 -14.970 1.00 93.62 72 ALA A O 1
ATOM 523 N N . ALA A 1 73 ? 4.014 -12.804 -15.132 1.00 94.25 73 ALA A N 1
ATOM 524 C CA . ALA A 1 73 ? 3.913 -11.566 -15.896 1.00 94.25 73 ALA A CA 1
ATOM 525 C C . ALA A 1 73 ? 4.072 -10.301 -15.031 1.00 94.25 73 ALA A C 1
ATOM 527 O O . ALA A 1 73 ? 4.355 -9.241 -15.576 1.00 94.25 73 ALA A O 1
ATOM 528 N N . ALA A 1 74 ? 3.896 -10.393 -13.707 1.00 95.62 74 ALA A N 1
ATOM 529 C CA . ALA A 1 74 ? 3.986 -9.241 -12.820 1.00 95.62 74 ALA A CA 1
ATOM 530 C C . ALA A 1 74 ? 5.444 -8.819 -12.635 1.00 95.62 74 ALA A C 1
ATOM 532 O O . ALA A 1 74 ? 6.278 -9.613 -12.190 1.00 95.62 74 ALA A O 1
ATOM 533 N N . ARG A 1 75 ? 5.744 -7.548 -12.914 1.00 95.56 75 ARG A N 1
ATOM 534 C CA . ARG A 1 75 ? 7.069 -6.975 -12.661 1.00 95.56 75 ARG A CA 1
ATOM 535 C C . ARG A 1 75 ? 6.963 -5.839 -11.665 1.00 95.56 75 ARG A C 1
ATOM 537 O O . ARG A 1 75 ? 6.268 -4.855 -11.902 1.00 95.56 75 ARG A O 1
ATOM 544 N N . PHE A 1 76 ? 7.682 -5.962 -10.554 1.00 97.81 76 PHE A N 1
ATOM 545 C CA . PHE A 1 76 ? 7.718 -4.935 -9.521 1.00 97.81 76 PHE A CA 1
ATOM 546 C C . PHE A 1 76 ? 9.054 -4.208 -9.528 1.00 97.81 76 PHE A C 1
ATOM 548 O O . PHE A 1 76 ? 10.113 -4.821 -9.638 1.00 97.81 76 PHE A O 1
ATOM 555 N N . THR A 1 77 ? 9.012 -2.893 -9.351 1.00 98.19 77 THR A N 1
ATOM 556 C CA . THR A 1 77 ? 10.217 -2.067 -9.210 1.00 98.19 77 THR A CA 1
ATOM 557 C C . THR A 1 77 ? 10.098 -1.121 -8.028 1.00 98.19 77 THR A C 1
ATOM 559 O O . THR A 1 77 ? 9.007 -0.622 -7.759 1.00 98.19 77 THR A O 1
ATOM 562 N N . VAL A 1 78 ? 11.216 -0.832 -7.371 1.00 97.94 78 VAL A N 1
ATOM 563 C CA . VAL A 1 78 ? 11.335 0.150 -6.291 1.00 97.94 78 VAL A CA 1
ATOM 564 C C . VAL A 1 78 ? 12.145 1.335 -6.794 1.00 97.94 78 VAL A C 1
ATOM 566 O O . VAL A 1 78 ? 13.255 1.166 -7.291 1.00 97.94 78 VAL A O 1
ATOM 569 N N . HIS A 1 79 ? 11.575 2.527 -6.656 1.00 97.88 79 HIS A N 1
ATOM 570 C CA . HIS A 1 79 ? 12.139 3.793 -7.110 1.00 97.88 79 HIS A CA 1
ATOM 571 C C . HIS A 1 79 ? 12.340 4.717 -5.911 1.00 97.88 79 HIS A C 1
ATOM 573 O O . HIS A 1 79 ? 11.350 5.137 -5.304 1.00 97.88 79 HIS A O 1
ATOM 579 N N . PRO A 1 80 ? 13.582 5.064 -5.559 1.00 96.50 80 PRO A N 1
ATOM 580 C CA . PRO A 1 80 ? 13.849 6.059 -4.530 1.00 96.50 80 PRO A CA 1
ATOM 581 C C . PRO A 1 80 ? 13.259 7.417 -4.914 1.00 96.50 80 PRO A C 1
ATOM 583 O O . PRO A 1 80 ? 13.364 7.861 -6.057 1.00 96.50 80 PRO A O 1
ATOM 586 N N . SER A 1 81 ? 12.660 8.116 -3.952 1.00 93.62 81 SER A N 1
ATOM 587 C CA . SER A 1 81 ? 12.166 9.481 -4.174 1.00 93.62 81 SER A CA 1
ATOM 588 C C . SER A 1 81 ? 13.288 10.521 -4.243 1.00 93.62 81 SER A C 1
ATOM 590 O O . SER A 1 81 ? 13.059 11.623 -4.735 1.00 93.62 81 SER A O 1
ATOM 592 N N . GLY A 1 82 ? 14.479 10.197 -3.723 1.00 90.25 82 GLY A N 1
ATOM 593 C CA . GLY A 1 82 ? 15.580 11.144 -3.521 1.00 90.25 82 GLY A CA 1
ATOM 594 C C . GLY A 1 82 ? 15.355 12.133 -2.368 1.00 90.25 82 GLY A C 1
ATOM 595 O O . GLY A 1 82 ? 16.216 12.970 -2.101 1.00 90.25 82 GLY A O 1
ATOM 596 N N . VAL A 1 83 ? 14.221 12.051 -1.661 1.00 87.50 83 VAL A N 1
ATOM 597 C CA . VAL A 1 83 ? 13.891 12.949 -0.548 1.00 87.50 83 VAL A CA 1
ATOM 598 C C . VAL A 1 83 ? 14.350 12.356 0.775 1.00 87.50 83 VAL A C 1
ATOM 600 O O . VAL A 1 83 ? 14.025 11.217 1.122 1.00 87.50 83 VAL A O 1
ATOM 603 N N . ARG A 1 84 ? 15.088 13.156 1.552 1.00 76.88 84 ARG A N 1
ATOM 604 C CA . ARG A 1 84 ? 15.438 12.814 2.932 1.00 76.88 84 ARG A CA 1
ATOM 605 C C . ARG A 1 84 ? 14.245 13.060 3.854 1.00 76.88 84 ARG A C 1
ATOM 607 O O . ARG A 1 84 ? 13.614 14.108 3.799 1.00 76.88 84 ARG A O 1
ATOM 614 N N . HIS A 1 85 ? 14.012 12.098 4.736 1.00 68.50 85 HIS A N 1
ATOM 615 C CA . HIS A 1 85 ? 12.956 12.045 5.745 1.00 68.50 85 HIS A CA 1
ATOM 616 C C . HIS A 1 85 ? 13.104 13.102 6.863 1.00 68.50 85 HIS A C 1
ATOM 618 O O . HIS A 1 85 ? 13.261 12.737 8.030 1.00 68.50 85 HIS A O 1
ATOM 624 N N . ALA A 1 86 ? 13.094 14.400 6.549 1.00 58.91 86 ALA A N 1
ATOM 625 C CA . ALA A 1 86 ? 13.038 15.428 7.591 1.00 58.91 86 ALA A CA 1
ATOM 626 C C . ALA A 1 86 ? 11.759 15.217 8.432 1.00 58.91 86 ALA A C 1
ATOM 628 O O . ALA A 1 86 ? 10.657 15.187 7.892 1.00 58.91 86 ALA A O 1
ATOM 629 N N . ASP A 1 87 ? 11.927 14.967 9.735 1.00 65.19 87 ASP A N 1
ATOM 630 C CA . ASP A 1 87 ? 10.872 14.723 10.733 1.00 65.19 87 ASP A CA 1
ATOM 631 C C . ASP A 1 87 ? 9.883 13.568 10.469 1.00 65.19 87 ASP A C 1
ATOM 633 O O . ASP A 1 87 ? 8.841 13.481 11.126 1.00 65.19 87 ASP A O 1
ATOM 637 N N . ALA A 1 88 ? 10.214 12.607 9.596 1.00 76.12 88 ALA A N 1
ATOM 638 C CA . ALA A 1 88 ? 9.321 11.473 9.307 1.00 76.12 88 ALA A CA 1
ATOM 639 C C . ALA A 1 88 ? 8.952 10.659 10.559 1.00 76.12 88 ALA A C 1
ATOM 641 O O . ALA A 1 88 ? 7.832 10.165 10.672 1.00 76.12 88 ALA A O 1
ATOM 642 N N . ALA A 1 89 ? 9.868 10.551 11.528 1.00 78.06 89 ALA A N 1
ATOM 643 C CA . ALA A 1 89 ? 9.601 9.884 12.800 1.00 78.06 89 ALA A CA 1
ATOM 644 C C . ALA A 1 89 ? 8.502 10.600 13.608 1.00 78.06 89 ALA A C 1
ATOM 646 O O . ALA A 1 89 ? 7.600 9.944 14.130 1.00 78.06 89 ALA A O 1
ATOM 647 N N . GLY A 1 90 ? 8.544 11.936 13.668 1.00 83.81 90 GLY A N 1
ATOM 648 C CA . GLY A 1 90 ? 7.531 12.749 14.344 1.00 83.81 90 GLY A CA 1
ATOM 649 C C . GLY A 1 90 ? 6.185 12.697 13.623 1.00 83.81 90 GLY A C 1
ATOM 650 O O . GLY A 1 90 ? 5.154 12.467 14.256 1.00 83.81 90 GLY A O 1
ATOM 651 N N . GLY A 1 91 ? 6.200 12.810 12.291 1.00 87.94 91 GLY A N 1
ATOM 652 C CA . GLY A 1 91 ? 5.003 12.669 11.461 1.00 87.94 91 GLY A CA 1
ATOM 653 C C . GLY A 1 91 ? 4.337 11.303 11.634 1.00 87.94 91 GLY A C 1
ATOM 654 O O . GLY A 1 91 ? 3.135 11.225 11.882 1.00 87.94 91 GLY A O 1
ATOM 655 N N . LEU A 1 92 ? 5.111 10.216 11.593 1.00 86.75 92 LEU A N 1
ATOM 656 C CA . LEU A 1 92 ? 4.589 8.863 11.782 1.00 86.75 92 LEU A CA 1
ATOM 657 C C . LEU A 1 92 ? 4.044 8.643 13.200 1.00 86.75 92 LEU A C 1
ATOM 659 O O . LEU A 1 92 ? 2.972 8.057 13.352 1.00 86.75 92 LEU A O 1
ATOM 663 N N . ALA A 1 93 ? 4.740 9.134 14.230 1.00 90.19 93 ALA A N 1
ATOM 664 C CA . ALA A 1 93 ? 4.254 9.077 15.608 1.00 90.19 93 ALA A CA 1
ATOM 665 C C . ALA A 1 93 ? 2.913 9.813 15.760 1.00 90.19 93 ALA A C 1
ATOM 667 O O . ALA A 1 93 ? 1.980 9.271 16.354 1.00 90.19 93 ALA A O 1
ATOM 668 N N . GLN A 1 94 ? 2.780 10.992 15.142 1.00 92.62 94 GLN A N 1
ATOM 669 C CA . GLN A 1 94 ? 1.522 11.734 15.113 1.00 92.62 94 GLN A CA 1
ATOM 670 C C . GLN A 1 94 ? 0.407 10.924 14.436 1.00 92.62 94 GLN A C 1
ATOM 672 O O . GLN A 1 94 ? -0.682 10.819 14.992 1.00 92.62 94 GLN A O 1
ATOM 677 N N . ARG A 1 95 ? 0.657 10.308 13.272 1.00 93.75 95 ARG A N 1
ATOM 678 C CA . ARG A 1 95 ? -0.366 9.510 12.568 1.00 93.75 95 ARG A CA 1
ATOM 679 C C . ARG A 1 95 ? -0.822 8.290 13.359 1.00 93.75 95 ARG A C 1
ATOM 681 O O . ARG A 1 95 ? -2.007 7.968 13.341 1.00 93.75 95 ARG A O 1
ATOM 688 N N . ARG A 1 96 ? 0.090 7.636 14.082 1.00 92.94 96 ARG A N 1
ATOM 689 C CA . ARG A 1 96 ? -0.260 6.532 14.988 1.00 92.94 96 ARG A CA 1
ATOM 690 C C . ARG A 1 96 ? -1.144 7.013 16.140 1.00 92.94 96 ARG A C 1
ATOM 692 O O . ARG A 1 96 ? -2.156 6.377 16.416 1.00 92.94 96 ARG A O 1
ATOM 699 N N . ALA A 1 97 ? -0.803 8.147 16.758 1.00 94.00 97 ALA A N 1
ATOM 700 C CA . ALA A 1 97 ? -1.615 8.746 17.817 1.00 94.00 97 ALA A CA 1
ATOM 701 C C . ALA A 1 97 ? -3.016 9.140 17.316 1.00 94.00 97 ALA A C 1
ATOM 703 O O . ALA A 1 97 ? -4.007 8.809 17.958 1.00 94.00 97 ALA A O 1
ATOM 704 N N . GLU A 1 98 ? -3.112 9.754 16.133 1.00 93.62 98 GLU A N 1
ATOM 705 C CA . GLU A 1 98 ? -4.398 10.094 15.506 1.00 93.62 98 GLU A CA 1
ATOM 706 C C . GLU A 1 98 ? -5.238 8.844 15.188 1.00 93.62 98 GLU A C 1
ATOM 708 O O . GLU A 1 98 ? -6.459 8.882 15.306 1.00 93.62 98 GLU A O 1
ATOM 713 N N . GLY A 1 99 ? -4.610 7.727 14.806 1.00 93.12 99 GLY A N 1
ATOM 714 C CA . GLY A 1 99 ? -5.303 6.449 14.624 1.00 93.12 99 GLY A CA 1
ATOM 715 C C . GLY A 1 99 ? -5.912 5.917 15.926 1.00 93.12 99 GLY A C 1
ATOM 716 O O . GLY A 1 99 ? -7.078 5.526 15.940 1.00 93.12 99 GLY A O 1
ATOM 717 N N . ALA A 1 100 ? -5.154 5.967 17.025 1.00 93.19 100 ALA A N 1
ATOM 718 C CA . ALA A 1 100 ? -5.638 5.567 18.347 1.00 93.19 100 ALA A CA 1
ATOM 719 C C . ALA A 1 100 ? -6.770 6.482 18.851 1.00 93.19 100 ALA A C 1
ATOM 721 O O . ALA A 1 100 ? -7.783 6.002 19.355 1.00 93.19 100 ALA A O 1
ATOM 722 N N . GLU A 1 101 ? -6.639 7.797 18.657 1.00 92.94 101 GLU A N 1
ATOM 723 C CA . GLU A 1 101 ? -7.682 8.771 18.996 1.00 92.94 101 GLU A CA 1
ATOM 724 C C . GLU A 1 101 ? -8.957 8.540 18.168 1.00 92.94 101 GLU A C 1
ATOM 726 O O . GLU A 1 101 ? -10.068 8.609 18.694 1.00 92.94 101 GLU A O 1
ATOM 731 N N . ALA A 1 102 ? -8.814 8.201 16.883 1.00 92.00 102 ALA A N 1
ATOM 732 C CA . ALA A 1 102 ? -9.943 7.863 16.026 1.00 92.00 102 ALA A CA 1
ATOM 733 C C . ALA A 1 102 ? -10.665 6.584 16.485 1.00 92.00 102 ALA A C 1
ATOM 735 O O . ALA A 1 102 ? -11.894 6.558 16.488 1.00 92.00 102 ALA A O 1
ATOM 736 N N . ALA A 1 103 ? -9.928 5.548 16.902 1.00 91.88 103 ALA A N 1
ATOM 737 C CA . ALA A 1 103 ? -10.510 4.324 17.456 1.00 91.88 103 ALA A CA 1
ATOM 738 C C . ALA A 1 103 ? -11.331 4.620 18.724 1.00 91.88 103 ALA A C 1
ATOM 740 O O . ALA A 1 103 ? -12.503 4.246 18.807 1.00 91.88 103 ALA A O 1
ATOM 741 N N . ALA A 1 104 ? -10.760 5.402 19.649 1.00 91.50 104 ALA A N 1
ATOM 742 C CA . ALA A 1 104 ? -11.443 5.837 20.866 1.00 91.50 104 ALA A CA 1
ATOM 743 C C . ALA A 1 104 ? -12.717 6.645 20.562 1.00 91.50 104 ALA A C 1
ATOM 745 O O . ALA A 1 104 ? -13.766 6.387 21.150 1.00 91.50 104 ALA A O 1
ATOM 746 N N . ALA A 1 105 ? -12.663 7.572 19.599 1.00 88.50 105 ALA A N 1
ATOM 747 C CA . ALA A 1 105 ? -13.822 8.364 19.181 1.00 88.50 105 ALA A CA 1
ATOM 748 C C . ALA A 1 105 ? -14.929 7.525 18.512 1.00 88.50 105 ALA A C 1
ATOM 750 O O . ALA A 1 105 ? -16.103 7.892 18.567 1.00 88.50 105 ALA A O 1
ATOM 751 N N . LEU A 1 106 ? -14.577 6.397 17.886 1.00 88.31 106 LEU A N 1
ATOM 752 C CA . LEU A 1 106 ? -15.535 5.448 17.310 1.00 88.31 106 LEU A CA 1
ATOM 753 C C . LEU A 1 106 ? -16.041 4.409 18.324 1.00 88.31 106 LEU A C 1
ATOM 755 O O . LEU A 1 106 ? -16.996 3.692 18.011 1.00 88.31 106 LEU A O 1
ATOM 759 N N . GLY A 1 107 ? -15.451 4.356 19.522 1.00 90.00 107 GLY A N 1
ATOM 760 C CA . GLY A 1 107 ? -15.796 3.395 20.568 1.00 90.00 107 GLY A CA 1
ATOM 761 C C . GLY A 1 107 ? -15.345 1.967 20.252 1.00 90.00 107 GLY A C 1
ATOM 762 O O . GLY A 1 107 ? -16.052 1.025 20.598 1.00 90.00 107 GLY A O 1
ATOM 763 N N . VAL A 1 108 ? -14.213 1.808 19.560 1.00 91.75 108 VAL A N 1
ATOM 764 C CA . VAL A 1 108 ? -13.633 0.502 19.202 1.00 91.75 108 VAL A CA 1
ATOM 765 C C . VAL A 1 108 ? -12.201 0.385 19.716 1.00 91.75 108 VAL A C 1
ATOM 767 O O . VAL A 1 108 ? -11.475 1.377 19.771 1.00 91.75 108 VAL A O 1
ATOM 770 N N . ASP A 1 109 ? -11.765 -0.836 20.023 1.00 90.44 109 ASP A N 1
ATOM 771 C CA . ASP A 1 109 ? -10.378 -1.100 20.435 1.00 90.44 109 ASP A CA 1
ATOM 772 C C . ASP A 1 109 ? -9.395 -0.990 19.261 1.00 90.44 109 ASP A C 1
ATOM 774 O O . ASP A 1 109 ? -8.225 -0.646 19.428 1.00 90.44 109 ASP A O 1
ATOM 778 N N . SER A 1 110 ? -9.866 -1.287 18.048 1.00 92.81 110 SER A N 1
ATOM 779 C CA . SER A 1 110 ? -9.067 -1.231 16.832 1.00 92.81 110 SER A CA 1
ATOM 780 C C . SER A 1 110 ? -9.901 -0.780 15.640 1.00 92.81 110 SER A C 1
ATOM 782 O O . SER A 1 110 ? -11.014 -1.250 15.407 1.00 92.81 110 SER A O 1
ATOM 784 N N . LEU A 1 111 ? -9.303 0.080 14.809 1.00 93.12 111 LEU A N 1
ATOM 785 C CA . LEU A 1 111 ? -9.889 0.509 13.538 1.00 93.12 111 LEU A CA 1
ATOM 786 C C . LEU A 1 111 ? -10.111 -0.647 12.549 1.00 93.12 111 LEU A C 1
ATOM 788 O O . LEU A 1 111 ? -10.858 -0.483 11.592 1.00 93.12 111 LEU A O 1
ATOM 792 N N . ARG A 1 112 ? -9.488 -1.813 12.758 1.00 90.75 112 ARG A N 1
ATOM 793 C CA . ARG A 1 112 ? -9.742 -3.013 11.947 1.00 90.75 112 ARG A CA 1
ATOM 794 C C . ARG A 1 112 ? -11.160 -3.559 12.129 1.00 90.75 112 ARG A C 1
ATOM 796 O O . ARG A 1 112 ? -11.657 -4.217 11.222 1.00 90.75 112 ARG A O 1
ATOM 803 N N . ASP A 1 113 ? -11.793 -3.297 13.268 1.00 90.50 113 ASP A N 1
ATOM 804 C CA . ASP A 1 113 ? -13.123 -3.826 13.589 1.00 90.50 113 ASP A CA 1
ATOM 805 C C . ASP A 1 113 ? -14.255 -2.891 13.127 1.00 90.50 113 ASP A C 1
ATOM 807 O O . ASP A 1 113 ? -15.430 -3.152 13.378 1.00 90.50 113 ASP A O 1
ATOM 811 N N . VAL A 1 114 ? -13.912 -1.794 12.445 1.00 91.38 114 VAL A N 1
ATOM 812 C CA . VAL A 1 114 ? -14.875 -0.825 11.918 1.00 91.38 114 VAL A CA 1
ATOM 813 C C . VAL A 1 114 ? -15.345 -1.254 10.530 1.00 91.38 114 VAL A C 1
ATOM 815 O O . VAL A 1 114 ? -14.536 -1.519 9.639 1.00 91.38 114 VAL A O 1
ATOM 818 N N . ASP A 1 115 ? -16.662 -1.263 10.330 1.00 88.12 115 ASP A N 1
ATOM 819 C CA . ASP A 1 115 ? -17.270 -1.538 9.030 1.00 88.12 115 ASP A CA 1
ATOM 820 C C . ASP A 1 115 ? -16.904 -0.443 7.998 1.00 88.12 115 ASP A C 1
ATOM 822 O O . ASP A 1 115 ? -17.045 0.749 8.291 1.00 88.12 115 ASP A O 1
ATOM 826 N N . PRO A 1 116 ? -16.467 -0.795 6.772 1.00 84.81 116 PRO A N 1
ATOM 827 C CA . PRO A 1 116 ? -16.156 0.189 5.730 1.00 84.81 116 PRO A CA 1
ATOM 828 C C . PRO A 1 116 ? -17.312 1.120 5.333 1.00 84.81 116 PRO A C 1
ATOM 830 O O . PRO A 1 116 ? -17.058 2.200 4.796 1.00 84.81 116 PRO A O 1
ATOM 833 N N . GLY A 1 117 ? -18.560 0.716 5.570 1.00 83.12 117 GLY A N 1
ATOM 834 C CA . GLY A 1 117 ? -19.778 1.495 5.364 1.00 83.12 117 GLY A CA 1
ATOM 835 C C . GLY A 1 117 ? -20.206 2.337 6.571 1.00 83.12 117 GLY A C 1
ATOM 836 O O . GLY A 1 117 ? -21.239 3.008 6.493 1.00 83.12 117 GLY A O 1
ATOM 837 N N . ASP A 1 118 ? -19.440 2.352 7.669 1.00 83.19 118 ASP A N 1
ATOM 838 C CA . ASP A 1 118 ? -19.748 3.174 8.839 1.00 83.19 118 ASP A CA 1
ATOM 839 C C . ASP A 1 118 ? -19.804 4.662 8.456 1.00 83.19 118 ASP A C 1
ATOM 841 O O . ASP A 1 118 ? -18.824 5.282 8.031 1.00 83.19 118 ASP A O 1
ATOM 845 N N . ARG A 1 119 ? -20.985 5.263 8.628 1.00 83.44 119 ARG A N 1
ATOM 846 C CA . ARG A 1 119 ? -21.275 6.655 8.250 1.00 83.44 119 ARG A CA 1
ATOM 847 C C . ARG A 1 119 ? -20.378 7.662 8.974 1.00 83.44 119 ARG A C 1
ATOM 849 O O . ARG A 1 119 ? -20.132 8.742 8.437 1.00 83.44 119 ARG A O 1
ATOM 856 N N . ARG A 1 120 ? -19.849 7.306 10.150 1.00 82.25 120 ARG A N 1
ATOM 857 C CA . ARG A 1 120 ? -18.903 8.120 10.931 1.00 82.25 120 ARG A CA 1
ATOM 858 C C . ARG A 1 120 ? -17.524 8.224 10.270 1.00 82.25 120 ARG A C 1
ATOM 860 O O . ARG A 1 120 ? -16.726 9.058 10.679 1.00 82.25 120 ARG A O 1
ATOM 867 N N . LEU A 1 121 ? -17.233 7.437 9.231 1.00 80.88 121 LEU A N 1
ATOM 868 C CA . LEU A 1 121 ? -16.023 7.585 8.409 1.00 80.88 121 LEU A CA 1
ATOM 869 C C . LEU A 1 121 ? -16.172 8.648 7.309 1.00 80.88 121 LEU A C 1
ATOM 871 O O . LEU A 1 121 ? -15.177 9.105 6.744 1.00 80.88 121 LEU A O 1
ATOM 875 N N . PHE A 1 122 ? -17.408 9.037 6.986 1.00 75.56 122 PHE A N 1
ATOM 876 C CA . PHE A 1 122 ? -17.741 9.935 5.875 1.00 75.56 122 PHE A CA 1
ATOM 877 C C . PHE A 1 122 ? -18.268 11.286 6.361 1.00 75.56 122 PHE A C 1
ATOM 879 O O . PHE A 1 122 ? -18.982 11.972 5.627 1.00 75.56 122 PHE A O 1
ATOM 886 N N . THR A 1 123 ? -17.923 11.670 7.594 1.00 60.19 123 THR A N 1
ATOM 887 C CA . THR A 1 123 ? -18.313 12.966 8.152 1.00 60.19 123 THR A CA 1
ATOM 888 C C . THR A 1 123 ? -17.823 14.059 7.213 1.00 60.19 123 THR A C 1
ATOM 890 O O . THR A 1 123 ? -16.671 14.069 6.772 1.00 60.19 123 THR A O 1
ATOM 893 N N . ALA A 1 124 ? -18.751 14.912 6.786 1.00 48.81 124 ALA A N 1
ATOM 894 C CA . ALA A 1 124 ? -18.472 15.882 5.748 1.00 48.81 124 ALA A CA 1
ATOM 895 C C . ALA A 1 124 ? -17.325 16.795 6.203 1.00 48.81 124 ALA A C 1
ATOM 897 O O . ALA A 1 124 ? -17.384 17.403 7.268 1.00 48.81 124 ALA A O 1
ATOM 898 N N . ALA A 1 125 ? -16.315 16.960 5.349 1.00 43.84 125 ALA A N 1
ATOM 899 C CA . ALA A 1 125 ? -15.325 18.031 5.470 1.00 43.84 125 ALA A CA 1
ATOM 900 C C . ALA A 1 125 ? -15.963 19.439 5.370 1.00 43.84 125 ALA A C 1
ATOM 902 O O . ALA A 1 125 ? -15.271 20.451 5.452 1.00 43.84 125 ALA A O 1
ATOM 903 N N . THR A 1 126 ? -17.283 19.522 5.174 1.00 37.12 126 THR A N 1
ATOM 904 C CA . THR A 1 126 ? -18.049 20.759 5.121 1.00 37.12 126 THR A CA 1
ATOM 905 C C . THR A 1 126 ? -18.352 21.254 6.535 1.00 37.12 126 THR A C 1
ATOM 907 O O . THR A 1 126 ? -19.056 20.613 7.308 1.00 37.12 126 THR A O 1
ATOM 910 N N . LEU A 1 127 ? -17.836 22.444 6.820 1.00 40.12 127 LEU A N 1
ATOM 911 C CA . LEU A 1 127 ? -17.960 23.305 8.001 1.00 40.12 127 LEU A CA 1
ATOM 912 C C . LEU A 1 127 ? -19.369 23.562 8.597 1.00 40.12 127 LEU A C 1
ATOM 914 O O . LEU A 1 127 ? -19.527 24.539 9.319 1.00 40.12 127 LEU A O 1
ATOM 918 N N . VAL A 1 128 ? -20.408 22.757 8.359 1.00 40.41 128 VAL A N 1
ATOM 919 C CA . VAL A 1 128 ? -21.745 23.000 8.941 1.00 40.41 128 VAL A CA 1
ATOM 920 C C . VAL A 1 128 ? -22.488 21.694 9.250 1.00 40.41 128 VAL A C 1
ATOM 922 O O . VAL A 1 128 ? -23.635 21.502 8.860 1.00 40.41 128 VAL A O 1
ATOM 925 N N . ALA A 1 129 ? -21.866 20.777 9.986 1.00 39.44 129 ALA A N 1
ATOM 926 C CA . ALA A 1 129 ? -22.648 19.912 10.863 1.00 39.44 129 ALA A CA 1
ATOM 927 C C . ALA A 1 129 ? -22.626 20.579 12.235 1.00 39.44 129 ALA A C 1
ATOM 929 O O . ALA A 1 129 ? -21.562 20.744 12.832 1.00 39.44 129 ALA A O 1
ATOM 930 N N . ARG A 1 130 ? -23.795 21.030 12.704 1.00 39.59 130 ARG A N 1
ATOM 931 C CA . ARG A 1 130 ? -23.992 21.438 14.099 1.00 39.59 130 ARG A CA 1
ATOM 932 C C . ARG A 1 130 ? -23.283 20.418 14.990 1.00 39.59 130 ARG A C 1
ATOM 934 O O . ARG A 1 130 ? -23.431 19.221 14.751 1.00 39.59 130 ARG A O 1
ATOM 941 N N . ALA A 1 131 ? -22.515 20.895 15.968 1.00 39.72 131 ALA A N 1
ATOM 942 C CA . ALA A 1 131 ? -21.976 20.068 17.040 1.00 39.72 131 ALA A CA 1
ATOM 943 C C . ALA A 1 131 ? -23.109 19.162 17.559 1.00 39.72 131 ALA A C 1
ATOM 945 O O . ALA A 1 131 ? -24.053 19.656 18.172 1.00 39.72 131 ALA A O 1
ATOM 946 N N . GLY A 1 132 ? -23.097 17.885 17.167 1.00 44.38 132 GLY A N 1
ATOM 947 C CA . GLY A 1 132 ? -24.284 17.039 17.274 1.00 44.38 132 GLY A CA 1
ATOM 948 C C . GLY A 1 132 ? -24.131 15.619 16.730 1.00 44.38 132 GLY A C 1
ATOM 949 O O . GLY A 1 132 ? -24.277 14.691 17.509 1.00 44.38 132 GLY A O 1
ATOM 950 N N . ASP A 1 133 ? -23.813 15.409 15.446 1.00 55.34 133 ASP A N 1
ATOM 951 C CA . ASP A 1 133 ? -24.280 14.154 14.808 1.00 55.34 133 ASP A CA 1
ATOM 952 C C . ASP A 1 133 ? -23.247 13.104 14.364 1.00 55.34 133 ASP A C 1
ATOM 954 O O . ASP A 1 133 ? -23.638 12.075 13.817 1.00 55.34 133 ASP A O 1
ATOM 958 N N . THR A 1 134 ? -21.940 13.274 14.602 1.00 54.00 134 THR A N 1
ATOM 959 C CA . THR A 1 134 ? -20.969 12.210 14.241 1.00 54.00 134 THR A CA 1
ATOM 960 C C . THR A 1 134 ? -19.882 11.906 15.270 1.00 54.00 134 THR A C 1
ATOM 962 O O . THR A 1 134 ? -19.144 10.944 15.081 1.00 54.00 134 THR A O 1
ATOM 965 N N . GLY A 1 135 ? -19.761 12.686 16.350 1.00 70.44 135 GLY A N 1
ATOM 966 C CA . GLY A 1 135 ? -18.855 12.422 17.484 1.00 70.44 135 GLY A CA 1
ATOM 967 C C . GLY A 1 135 ? -17.340 12.481 17.213 1.00 70.44 135 GLY A C 1
ATOM 968 O O . GLY A 1 135 ? -16.576 12.671 18.152 1.00 70.44 135 GLY A O 1
ATOM 969 N N . ILE A 1 136 ? -16.890 12.372 15.957 1.00 79.69 136 ILE A N 1
ATOM 970 C CA . ILE A 1 136 ? -15.472 12.319 15.570 1.00 79.69 136 ILE A CA 1
ATOM 971 C C . ILE A 1 136 ? -15.026 13.547 14.763 1.00 79.69 136 ILE A C 1
ATOM 973 O O . ILE A 1 136 ? -15.721 14.014 13.857 1.00 79.69 136 ILE A O 1
ATOM 977 N N . HIS A 1 137 ? -13.827 14.053 15.070 1.00 85.75 137 HIS A N 1
ATOM 978 C CA . HIS A 1 137 ? -13.202 15.167 14.357 1.00 85.75 137 HIS A CA 1
ATOM 979 C C . HIS A 1 137 ? -12.839 14.779 12.901 1.00 85.75 137 HIS A C 1
ATOM 981 O O . HIS A 1 137 ? -12.265 13.705 12.700 1.00 85.75 137 HIS A O 1
ATOM 987 N N . PRO A 1 138 ? -13.058 15.639 11.879 1.00 85.12 138 PRO A N 1
ATOM 988 C CA . PRO A 1 138 ? -12.850 15.288 10.463 1.00 85.12 138 PRO A CA 1
ATOM 989 C C . PRO A 1 138 ? -11.458 14.733 10.129 1.00 85.12 138 PRO A C 1
ATOM 991 O O . PRO A 1 138 ? -11.325 13.779 9.367 1.00 85.12 138 PRO A O 1
ATOM 994 N N . ARG A 1 139 ? -10.405 15.287 10.747 1.00 90.19 139 ARG A N 1
ATOM 995 C CA . ARG A 1 139 ? -9.025 14.782 10.602 1.00 90.19 139 ARG A CA 1
ATOM 996 C C . ARG A 1 139 ? -8.892 13.320 11.046 1.00 90.19 139 ARG A C 1
ATOM 998 O O . ARG A 1 139 ? -8.247 12.539 10.357 1.00 90.19 139 ARG A O 1
ATOM 1005 N N . LEU A 1 140 ? -9.511 12.954 12.168 1.00 91.25 140 LEU A N 1
ATOM 1006 C CA . LEU A 1 140 ? -9.477 11.595 12.714 1.00 91.25 140 LEU A CA 1
ATOM 1007 C C . LEU A 1 140 ? -10.327 10.644 11.870 1.00 91.25 140 LEU A C 1
ATOM 1009 O O . LEU A 1 140 ? -9.882 9.543 11.557 1.00 91.25 140 LEU A O 1
ATOM 1013 N N . ALA A 1 141 ? -11.496 11.105 11.412 1.00 90.75 141 ALA A N 1
ATOM 1014 C CA . ALA A 1 141 ? -12.317 10.380 10.443 1.00 90.75 141 ALA A CA 1
ATOM 1015 C C . ALA A 1 141 ? -11.530 10.064 9.157 1.00 90.75 141 ALA A C 1
ATOM 1017 O O . ALA A 1 141 ? -11.603 8.942 8.661 1.00 90.75 141 ALA A O 1
ATOM 1018 N N . ALA A 1 142 ? -10.707 10.993 8.655 1.00 91.88 142 ALA A N 1
ATOM 1019 C CA . ALA A 1 142 ? -9.838 10.733 7.507 1.00 91.88 142 ALA A CA 1
ATOM 1020 C C . ALA A 1 142 ? -8.795 9.631 7.788 1.00 91.88 142 ALA A C 1
ATOM 1022 O O . ALA A 1 142 ? -8.623 8.737 6.955 1.00 91.88 142 ALA A O 1
ATOM 1023 N N . ARG A 1 143 ? -8.150 9.628 8.968 1.00 94.44 143 ARG A N 1
ATOM 1024 C CA . ARG A 1 143 ? -7.212 8.554 9.360 1.00 94.44 143 ARG A CA 1
ATOM 1025 C C . ARG A 1 143 ? -7.910 7.205 9.487 1.00 94.44 143 ARG A C 1
ATOM 1027 O O . ARG A 1 143 ? -7.429 6.227 8.919 1.00 94.44 143 ARG A O 1
ATOM 1034 N N . ALA A 1 144 ? -9.059 7.166 10.161 1.00 94.38 144 ALA A N 1
ATOM 1035 C CA . ALA A 1 144 ? -9.873 5.961 10.280 1.00 94.38 144 ALA A CA 1
ATOM 1036 C C . ALA A 1 144 ? -10.276 5.427 8.904 1.00 94.38 144 ALA A C 1
ATOM 1038 O O . ALA A 1 144 ? -10.058 4.257 8.600 1.00 94.38 144 ALA A O 1
ATOM 1039 N N . ARG A 1 145 ? -10.767 6.302 8.021 1.00 94.81 145 ARG A N 1
ATOM 1040 C CA . ARG A 1 145 ? -11.163 5.932 6.661 1.00 94.81 145 ARG A CA 1
ATOM 1041 C C . ARG A 1 145 ? -10.000 5.364 5.853 1.00 94.81 145 ARG A C 1
ATOM 1043 O O . ARG A 1 145 ? -10.211 4.409 5.104 1.00 94.81 145 ARG A O 1
ATOM 1050 N N . HIS A 1 146 ? -8.788 5.908 5.990 1.00 96.38 146 HIS A N 1
ATOM 1051 C CA . HIS A 1 146 ? -7.604 5.297 5.385 1.00 96.38 146 HIS A CA 1
ATOM 1052 C C . HIS A 1 146 ? -7.419 3.864 5.887 1.00 96.38 146 HIS A C 1
ATOM 1054 O O . HIS A 1 146 ? -7.456 2.952 5.069 1.00 96.38 146 HIS A O 1
ATOM 1060 N N . VAL A 1 147 ? -7.295 3.664 7.203 1.00 96.19 147 VAL A N 1
ATOM 1061 C CA . VAL A 1 147 ? -7.007 2.347 7.798 1.00 96.19 147 VAL A CA 1
ATOM 1062 C C . VAL A 1 147 ? -8.076 1.317 7.427 1.00 96.19 147 VAL A C 1
ATOM 1064 O O . VAL A 1 147 ? -7.746 0.216 6.987 1.00 96.19 147 VAL A O 1
ATOM 1067 N N . VAL A 1 148 ? -9.355 1.673 7.547 1.00 96.06 148 VAL A N 1
ATOM 1068 C CA . VAL A 1 148 ? -10.477 0.776 7.235 1.00 96.06 148 VAL A CA 1
ATOM 1069 C C . VAL A 1 148 ? -10.483 0.406 5.752 1.00 96.06 148 VAL A C 1
ATOM 1071 O O . VAL A 1 148 ? -10.514 -0.771 5.393 1.00 96.06 148 VAL A O 1
ATOM 1074 N N . SER A 1 149 ? -10.385 1.403 4.868 1.00 96.12 149 SER A N 1
ATOM 1075 C CA . SER A 1 149 ? -10.408 1.143 3.426 1.00 96.12 149 SER A CA 1
ATOM 1076 C C . SER A 1 149 ? -9.137 0.457 2.919 1.00 96.12 149 SER A C 1
ATOM 1078 O O . SER A 1 149 ? -9.206 -0.296 1.951 1.00 96.12 149 SER A O 1
ATOM 1080 N N . GLU A 1 150 ? -7.986 0.676 3.556 1.00 98.00 150 GLU A N 1
ATOM 1081 C CA . GLU A 1 150 ? -6.728 0.020 3.199 1.00 98.00 150 GLU A CA 1
ATOM 1082 C C . GLU A 1 150 ? -6.755 -1.465 3.580 1.00 98.00 150 GLU A C 1
ATOM 1084 O O . GLU A 1 150 ? -6.352 -2.287 2.764 1.00 98.00 150 GLU A O 1
ATOM 1089 N N . ASN A 1 151 ? -7.322 -1.836 4.736 1.00 97.12 151 ASN A N 1
ATOM 1090 C CA . ASN A 1 151 ? -7.536 -3.247 5.091 1.00 97.12 151 ASN A CA 1
ATOM 1091 C C . ASN A 1 151 ? -8.383 -3.982 4.038 1.00 97.12 151 ASN A C 1
ATOM 1093 O O . ASN A 1 151 ? -8.021 -5.073 3.599 1.00 97.12 151 ASN A O 1
ATOM 1097 N N . ALA A 1 152 ? -9.476 -3.363 3.578 1.00 96.19 152 ALA A N 1
ATOM 1098 C CA . ALA A 1 152 ? -10.290 -3.926 2.501 1.00 96.19 152 ALA A CA 1
ATOM 1099 C C . ALA A 1 152 ? -9.510 -4.010 1.175 1.00 96.19 152 ALA A C 1
ATOM 1101 O O . ALA A 1 152 ? -9.578 -5.019 0.472 1.00 96.19 152 ALA A O 1
ATOM 1102 N N . ARG A 1 153 ? -8.722 -2.977 0.838 1.00 98.06 153 ARG A N 1
ATOM 1103 C CA . ARG A 1 153 ? -7.873 -2.993 -0.363 1.00 98.06 153 ARG A CA 1
ATOM 1104 C C . ARG A 1 153 ? -6.827 -4.105 -0.323 1.00 98.06 153 ARG A C 1
ATOM 1106 O O . ARG A 1 153 ? -6.582 -4.691 -1.370 1.00 98.06 153 ARG A O 1
ATOM 1113 N N . VAL A 1 154 ? -6.247 -4.419 0.836 1.00 98.50 154 VAL A N 1
ATOM 1114 C CA . VAL A 1 154 ? -5.277 -5.518 0.991 1.00 98.50 154 VAL A CA 1
ATOM 1115 C C . VAL A 1 154 ? -5.901 -6.859 0.598 1.00 98.50 154 VAL A C 1
ATOM 1117 O O . VAL A 1 154 ? -5.306 -7.597 -0.184 1.00 98.50 154 VAL A O 1
ATOM 1120 N N . LEU A 1 155 ? -7.116 -7.149 1.072 1.00 97.88 155 LEU A N 1
ATOM 1121 C CA . LEU A 1 155 ? -7.833 -8.380 0.719 1.00 97.88 155 LEU A CA 1
ATOM 1122 C C . LEU A 1 155 ? -8.162 -8.443 -0.776 1.00 97.88 155 LEU A C 1
ATOM 1124 O O . LEU A 1 155 ? -7.886 -9.451 -1.424 1.00 97.88 155 LEU A O 1
ATOM 1128 N N . HIS A 1 156 ? -8.683 -7.351 -1.344 1.00 98.38 156 HIS A N 1
ATOM 1129 C CA . HIS A 1 156 ? -8.963 -7.287 -2.781 1.00 98.38 156 HIS A CA 1
ATOM 1130 C C . HIS A 1 156 ? -7.691 -7.411 -3.629 1.00 98.38 156 HIS A C 1
ATOM 1132 O O . HIS A 1 156 ? -7.719 -8.028 -4.690 1.00 98.38 156 HIS A O 1
ATOM 1138 N N . PHE A 1 157 ? -6.568 -6.851 -3.170 1.00 98.75 157 PHE A N 1
ATOM 1139 C CA . PHE A 1 157 ? -5.288 -6.970 -3.861 1.00 98.75 157 PHE A CA 1
ATOM 1140 C C . PHE A 1 157 ? -4.783 -8.412 -3.831 1.00 98.75 157 PHE A C 1
ATOM 1142 O O . PHE A 1 157 ? -4.356 -8.917 -4.862 1.00 98.75 157 PHE A O 1
ATOM 1149 N N . ALA A 1 158 ? -4.867 -9.084 -2.678 1.00 98.50 158 ALA A N 1
ATOM 1150 C CA . ALA A 1 158 ? -4.489 -10.489 -2.535 1.00 98.50 158 ALA A CA 1
ATOM 1151 C C . ALA A 1 158 ? -5.286 -11.389 -3.487 1.00 98.50 158 ALA A C 1
ATOM 1153 O O . ALA A 1 158 ? -4.706 -12.225 -4.179 1.00 98.50 158 ALA A O 1
ATOM 1154 N N . GLN A 1 159 ? -6.604 -11.177 -3.546 1.00 98.38 159 GLN A N 1
ATOM 1155 C CA . GLN A 1 159 ? -7.492 -11.901 -4.448 1.00 98.38 159 GLN A CA 1
ATOM 1156 C C . GLN A 1 159 ? -7.094 -11.684 -5.915 1.00 98.38 159 GLN A C 1
ATOM 1158 O O . GLN A 1 159 ? -6.790 -12.648 -6.613 1.00 98.38 159 GLN A O 1
ATOM 1163 N N . ARG A 1 160 ? -7.027 -10.423 -6.363 1.00 98.56 160 ARG A N 1
ATOM 1164 C CA . ARG A 1 160 ? -6.707 -10.077 -7.759 1.00 98.56 160 ARG A CA 1
ATOM 1165 C C . ARG A 1 160 ? -5.330 -10.567 -8.185 1.00 98.56 160 ARG A C 1
ATOM 1167 O O . ARG A 1 160 ? -5.176 -11.084 -9.287 1.00 98.56 160 ARG A O 1
ATOM 1174 N N . LEU A 1 161 ? -4.343 -10.473 -7.293 1.00 98.00 161 LEU A N 1
ATOM 1175 C CA . LEU A 1 161 ? -3.002 -10.986 -7.552 1.00 98.00 161 LEU A CA 1
ATOM 1176 C C . LEU A 1 161 ? -3.025 -12.505 -7.767 1.00 98.00 161 LEU A C 1
ATOM 1178 O O . LEU A 1 161 ? -2.414 -12.990 -8.716 1.00 98.00 161 LEU A O 1
ATOM 1182 N N . GLY A 1 162 ? -3.762 -13.242 -6.927 1.00 96.06 162 GLY A N 1
ATOM 1183 C CA . GLY A 1 162 ? -3.941 -14.689 -7.068 1.00 96.06 162 GLY A CA 1
ATOM 1184 C C . GLY A 1 162 ? -4.701 -15.100 -8.336 1.00 96.06 162 GLY A C 1
ATOM 1185 O O . GLY A 1 162 ? -4.439 -16.170 -8.882 1.00 96.06 162 GLY A O 1
ATOM 1186 N N . GLU A 1 163 ? -5.599 -14.244 -8.826 1.00 97.25 163 GLU A N 1
ATOM 1187 C CA . GLU A 1 163 ? -6.354 -14.426 -10.075 1.00 97.25 163 GLU A CA 1
ATOM 1188 C C . GLU A 1 163 ? -5.566 -14.000 -11.330 1.00 97.25 163 GLU A C 1
ATOM 1190 O O . GLU A 1 163 ? -5.964 -14.326 -12.447 1.00 97.25 163 GLU A O 1
ATOM 1195 N N . GLY A 1 164 ? -4.438 -13.301 -11.170 1.00 97.12 164 GLY A N 1
ATOM 1196 C CA . GLY A 1 164 ? -3.655 -12.770 -12.287 1.00 97.12 164 GLY A CA 1
ATOM 1197 C C . GLY A 1 164 ? -4.147 -11.431 -12.848 1.00 97.12 164 GLY A C 1
ATOM 1198 O O . GLY A 1 164 ? -3.659 -11.003 -13.892 1.00 97.12 164 GLY A O 1
ATOM 1199 N N . ASP A 1 165 ? -5.073 -10.753 -12.166 1.00 98.38 165 ASP A N 1
ATOM 1200 C CA . ASP A 1 165 ? -5.606 -9.441 -12.552 1.00 98.38 165 ASP A CA 1
ATOM 1201 C C . ASP A 1 165 ? -4.631 -8.308 -12.177 1.00 98.38 165 ASP A C 1
ATOM 1203 O O . ASP A 1 165 ? -4.775 -7.610 -11.167 1.00 98.38 165 ASP A O 1
ATOM 1207 N N . LEU A 1 166 ? -3.594 -8.132 -13.002 1.00 98.31 166 LEU A N 1
ATOM 1208 C CA . LEU A 1 166 ? -2.551 -7.129 -12.769 1.00 98.31 166 LEU A CA 1
ATOM 1209 C C . LEU A 1 166 ? -3.048 -5.691 -12.958 1.00 98.31 166 LEU A C 1
ATOM 1211 O O . LEU A 1 166 ? -2.624 -4.800 -12.218 1.00 98.31 166 LEU A O 1
ATOM 1215 N N . GLU A 1 167 ? -3.969 -5.452 -13.895 1.00 98.56 167 GLU A N 1
ATOM 1216 C CA . GLU A 1 167 ? -4.593 -4.134 -14.070 1.00 98.56 167 GLU A CA 1
ATOM 1217 C C . GLU A 1 167 ? -5.373 -3.740 -12.816 1.00 98.56 167 GLU A C 1
ATOM 1219 O O . GLU A 1 167 ? -5.246 -2.624 -12.298 1.00 98.56 167 GLU A O 1
ATOM 1224 N N . GLY A 1 168 ? -6.134 -4.687 -12.269 1.00 98.69 168 GLY A N 1
ATOM 1225 C CA . GLY A 1 168 ? -6.868 -4.491 -11.042 1.00 98.69 168 GLY A CA 1
ATOM 1226 C C . GLY A 1 168 ? -5.976 -4.312 -9.816 1.00 98.69 168 GLY A C 1
ATOM 1227 O O . GLY A 1 168 ? -6.309 -3.487 -8.960 1.00 98.69 168 GLY A O 1
ATOM 1228 N N . CYS A 1 169 ? -4.843 -5.012 -9.733 1.00 98.75 169 CYS A N 1
ATOM 1229 C CA . CYS A 1 169 ? -3.803 -4.741 -8.738 1.00 98.75 169 CYS A CA 1
ATOM 1230 C C . CYS A 1 169 ? -3.252 -3.313 -8.880 1.00 98.75 169 CYS A C 1
ATOM 1232 O O . CYS A 1 169 ? -3.174 -2.578 -7.892 1.00 98.75 169 CYS A O 1
ATOM 1234 N N . GLY A 1 170 ? -2.935 -2.884 -10.104 1.00 98.81 170 GLY A N 1
ATOM 1235 C CA . GLY A 1 170 ? -2.446 -1.538 -10.392 1.00 98.81 170 GLY A CA 1
ATOM 1236 C C . GLY A 1 170 ? -3.433 -0.444 -9.969 1.00 98.81 170 GLY A C 1
ATOM 1237 O O . GLY A 1 170 ? -3.059 0.521 -9.293 1.00 98.81 170 GLY A O 1
ATOM 1238 N N . ALA A 1 171 ? -4.723 -0.632 -10.260 1.00 98.81 171 ALA A N 1
ATOM 1239 C CA . ALA A 1 171 ? -5.789 0.265 -9.818 1.00 98.81 171 ALA A CA 1
ATOM 1240 C C . ALA A 1 171 ? -5.851 0.390 -8.282 1.00 98.81 171 ALA A C 1
ATOM 1242 O O . ALA A 1 171 ? -5.986 1.498 -7.754 1.00 98.81 171 ALA A O 1
ATOM 1243 N N . LEU A 1 172 ? -5.692 -0.722 -7.557 1.00 98.88 172 LEU A N 1
ATOM 1244 C CA . LEU A 1 172 ? -5.663 -0.732 -6.092 1.00 98.88 172 LEU A CA 1
ATOM 1245 C C . LEU A 1 172 ? -4.413 -0.047 -5.520 1.00 98.88 172 LEU A C 1
ATOM 1247 O O . LEU A 1 172 ? -4.536 0.680 -4.532 1.00 98.88 172 LEU A O 1
ATOM 1251 N N . MET A 1 173 ? -3.240 -0.202 -6.146 1.00 98.88 173 MET A N 1
ATOM 1252 C CA . MET A 1 173 ? -2.027 0.540 -5.764 1.00 98.88 173 MET A CA 1
ATOM 1253 C C . MET A 1 173 ? -2.236 2.048 -5.901 1.00 98.88 173 MET A C 1
ATOM 1255 O O . MET A 1 173 ? -1.935 2.800 -4.973 1.00 98.88 173 MET A O 1
ATOM 1259 N N . ASN A 1 174 ? -2.822 2.490 -7.016 1.00 98.88 174 ASN A N 1
ATOM 1260 C CA . ASN A 1 174 ? -3.104 3.906 -7.256 1.00 98.88 174 ASN A CA 1
ATOM 1261 C C . ASN A 1 174 ? -4.101 4.468 -6.224 1.00 98.88 174 ASN A C 1
ATOM 1263 O O . ASN A 1 174 ? -3.896 5.560 -5.689 1.00 98.88 174 ASN A O 1
ATOM 1267 N N . ALA A 1 175 ? -5.152 3.709 -5.892 1.00 98.75 175 ALA A N 1
ATOM 1268 C CA . ALA A 1 175 ? -6.118 4.086 -4.859 1.00 98.75 175 ALA A CA 1
ATOM 1269 C C . ALA A 1 175 ? -5.487 4.144 -3.456 1.00 98.75 175 ALA A C 1
ATOM 1271 O O . ALA A 1 175 ? -5.779 5.052 -2.676 1.00 98.75 175 ALA A O 1
ATOM 1272 N N . SER A 1 176 ? -4.597 3.201 -3.144 1.00 98.75 176 SER A N 1
ATOM 1273 C CA . SER A 1 176 ? -3.826 3.185 -1.900 1.00 98.75 176 SER A CA 1
ATOM 1274 C C . SER A 1 176 ? -2.916 4.416 -1.789 1.00 98.75 176 SER A C 1
ATOM 1276 O O . SER A 1 176 ? -2.942 5.101 -0.765 1.00 98.75 176 SER A O 1
ATOM 1278 N N . HIS A 1 177 ? -2.203 4.791 -2.860 1.00 98.75 177 HIS A N 1
ATOM 1279 C CA . HIS A 1 177 ? -1.395 6.015 -2.875 1.00 98.75 177 HIS A CA 1
ATOM 1280 C C . HIS A 1 177 ? -2.226 7.278 -2.631 1.00 98.75 177 HIS A C 1
ATOM 1282 O O . HIS A 1 177 ? -1.874 8.079 -1.766 1.00 98.75 177 HIS A O 1
ATOM 1288 N N . ALA A 1 178 ? -3.350 7.434 -3.340 1.00 98.62 178 ALA A N 1
ATOM 1289 C CA . ALA A 1 178 ? -4.256 8.562 -3.128 1.00 98.62 178 ALA A CA 1
ATOM 1290 C C . ALA A 1 178 ? -4.755 8.608 -1.675 1.00 98.62 178 ALA A C 1
ATOM 1292 O O . ALA A 1 178 ? -4.783 9.665 -1.054 1.00 98.62 178 ALA A O 1
ATOM 1293 N N . SER A 1 179 ? -5.061 7.450 -1.082 1.00 98.31 179 SER A N 1
ATOM 1294 C CA . SER A 1 179 ? -5.437 7.368 0.329 1.00 98.31 179 SER A CA 1
ATOM 1295 C C . SER A 1 179 ? -4.306 7.810 1.269 1.00 98.31 179 SER A C 1
ATOM 1297 O O . SER A 1 179 ? -4.561 8.551 2.216 1.00 98.31 179 SER A O 1
ATOM 1299 N N . LEU A 1 180 ? -3.056 7.426 1.006 1.00 97.94 180 LEU A N 1
ATOM 1300 C CA . LEU A 1 180 ? -1.896 7.846 1.805 1.00 97.94 180 LEU A CA 1
ATOM 1301 C C . LEU A 1 180 ? -1.605 9.343 1.690 1.00 97.94 180 LEU A C 1
ATOM 1303 O O . LEU A 1 180 ? -1.218 9.969 2.677 1.00 97.94 180 LEU A O 1
ATOM 1307 N N . ARG A 1 181 ? -1.806 9.923 0.506 1.00 97.69 181 ARG A N 1
ATOM 1308 C CA . ARG A 1 181 ? -1.639 11.357 0.257 1.00 97.69 181 ARG A CA 1
ATOM 1309 C C . ARG A 1 181 ? -2.764 12.172 0.893 1.00 97.69 181 ARG A C 1
ATOM 1311 O O . ARG A 1 181 ? -2.496 13.077 1.676 1.00 97.69 181 ARG A O 1
ATOM 1318 N N . ASP A 1 182 ? -4.012 11.810 0.612 1.00 96.62 182 ASP A N 1
ATOM 1319 C CA . ASP A 1 182 ? -5.169 12.665 0.886 1.00 96.62 182 ASP A CA 1
ATOM 1320 C C . ASP A 1 182 ? -5.790 12.377 2.263 1.00 96.62 182 ASP A C 1
ATOM 1322 O O . ASP A 1 182 ? -6.142 13.301 2.997 1.00 96.62 182 ASP A O 1
ATOM 1326 N N . LEU A 1 183 ? -5.899 11.095 2.642 1.00 95.50 183 LEU A N 1
ATOM 1327 C CA . LEU A 1 183 ? -6.554 10.670 3.885 1.00 95.50 183 LEU A CA 1
ATOM 1328 C C . LEU A 1 183 ? -5.576 10.453 5.032 1.0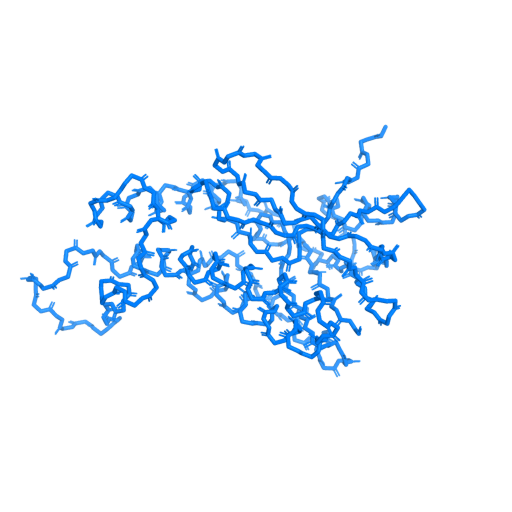0 95.50 183 LEU A C 1
ATOM 1330 O O . LEU A 1 183 ? -5.877 10.851 6.154 1.00 95.50 183 LEU A O 1
ATOM 1334 N N . PHE A 1 184 ? -4.422 9.832 4.783 1.00 96.00 184 PHE A N 1
ATOM 1335 C CA . PHE A 1 184 ? -3.420 9.580 5.823 1.00 96.00 184 PHE A CA 1
ATOM 1336 C C . PHE A 1 184 ? -2.365 10.688 5.919 1.00 96.00 184 PHE A C 1
ATOM 1338 O O . PHE A 1 184 ? -1.763 10.866 6.972 1.00 96.00 184 PHE A O 1
ATOM 1345 N N . GLN A 1 185 ? -2.200 11.487 4.861 1.00 95.75 185 GLN A N 1
ATOM 1346 C CA . GLN A 1 185 ? -1.297 12.640 4.798 1.00 95.75 185 GLN A CA 1
ATOM 1347 C C . GLN A 1 185 ? 0.136 12.300 5.227 1.00 95.75 185 GLN A C 1
ATOM 1349 O O . GLN A 1 185 ? 0.684 12.901 6.160 1.00 95.75 185 GLN A O 1
ATOM 1354 N N . VAL A 1 186 ? 0.700 11.301 4.547 1.00 95.31 186 VAL A N 1
ATOM 1355 C CA . VAL A 1 186 ? 2.094 10.843 4.690 1.00 95.31 186 VAL A CA 1
ATOM 1356 C C . VAL A 1 186 ? 2.872 10.882 3.373 1.00 95.31 186 VAL A C 1
ATOM 1358 O O . VAL A 1 186 ? 4.031 10.486 3.341 1.00 95.31 186 VAL A O 1
ATOM 1361 N N . SER A 1 187 ? 2.267 11.333 2.273 1.00 95.69 187 SER A N 1
ATOM 1362 C CA . SER A 1 187 ? 3.003 11.589 1.028 1.00 95.69 187 SER A CA 1
ATOM 1363 C C . SER A 1 187 ? 3.582 13.006 1.001 1.00 95.69 187 SER A C 1
ATOM 1365 O O . SER A 1 187 ? 3.216 13.853 1.817 1.00 95.69 187 SER A O 1
ATOM 1367 N N . VAL A 1 188 ? 4.482 13.257 0.051 1.00 94.75 188 VAL A N 1
ATOM 1368 C CA . VAL A 1 188 ? 5.082 14.569 -0.236 1.00 94.75 188 VAL A CA 1
ATOM 1369 C C . VAL A 1 188 ? 5.088 14.819 -1.749 1.00 94.75 188 VAL A C 1
ATOM 1371 O O . VAL A 1 188 ? 5.073 13.847 -2.513 1.00 94.75 188 VAL A O 1
ATOM 1374 N N . PRO A 1 189 ? 5.157 16.083 -2.212 1.00 95.56 189 PRO A N 1
ATOM 1375 C CA . PRO A 1 189 ? 5.039 16.410 -3.635 1.00 95.56 189 PRO A CA 1
ATOM 1376 C C . PRO A 1 189 ? 6.027 15.672 -4.547 1.00 95.56 189 PRO A C 1
ATOM 1378 O O . PRO A 1 189 ? 5.709 15.350 -5.688 1.00 95.56 189 PRO A O 1
ATOM 1381 N N . GLU A 1 190 ? 7.241 15.395 -4.080 1.00 95.00 190 GLU A N 1
ATOM 1382 C CA . GLU A 1 190 ? 8.258 14.666 -4.837 1.00 95.00 190 GLU A C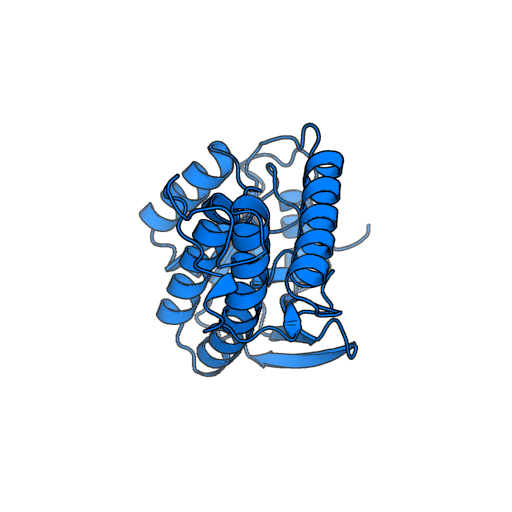A 1
ATOM 1383 C C . GLU A 1 190 ? 7.874 13.200 -5.062 1.00 95.00 190 GLU A C 1
ATOM 1385 O O . GLU A 1 190 ? 8.069 12.682 -6.165 1.00 95.00 190 GLU A O 1
ATOM 1390 N N . VAL A 1 191 ? 7.299 12.555 -4.041 1.00 96.81 191 VAL A N 1
ATOM 1391 C CA . VAL A 1 191 ? 6.779 11.184 -4.125 1.00 96.81 191 VAL A CA 1
ATOM 1392 C C . VAL A 1 191 ? 5.574 11.149 -5.061 1.00 96.81 191 VAL A C 1
ATOM 1394 O O . VAL A 1 191 ? 5.522 10.291 -5.941 1.00 96.81 191 VAL A O 1
ATOM 1397 N N . ASP A 1 192 ? 4.659 12.114 -4.937 1.00 98.38 192 ASP A N 1
ATOM 1398 C CA . ASP A 1 192 ? 3.468 12.207 -5.789 1.00 98.38 192 ASP A CA 1
ATOM 1399 C C . ASP A 1 192 ? 3.860 12.362 -7.270 1.00 98.38 192 ASP A C 1
ATOM 1401 O O . ASP A 1 192 ? 3.407 11.604 -8.130 1.00 98.38 192 ASP A O 1
ATOM 1405 N N . ARG A 1 193 ? 4.804 13.267 -7.569 1.00 98.06 193 ARG A N 1
ATOM 1406 C CA . ARG A 1 193 ? 5.353 13.442 -8.925 1.00 98.06 193 ARG A CA 1
ATOM 1407 C C . ARG A 1 193 ? 6.047 12.183 -9.435 1.00 98.06 193 ARG A C 1
ATOM 1409 O O . ARG A 1 193 ? 5.993 11.901 -10.630 1.00 98.06 193 ARG A O 1
ATOM 1416 N N . LEU A 1 194 ? 6.753 11.445 -8.576 1.00 98.06 194 LEU A N 1
ATOM 1417 C CA . LEU A 1 194 ? 7.388 10.188 -8.973 1.00 98.06 194 LEU A CA 1
ATOM 1418 C C . LEU A 1 194 ? 6.335 9.140 -9.349 1.00 98.06 194 LEU A C 1
ATOM 1420 O O . LEU A 1 194 ? 6.459 8.530 -10.410 1.00 98.06 194 LEU A O 1
ATOM 1424 N N . VAL A 1 195 ? 5.277 8.986 -8.548 1.00 98.69 195 VAL A N 1
ATOM 1425 C CA . VAL A 1 195 ? 4.147 8.098 -8.866 1.00 98.69 195 VAL A CA 1
ATOM 1426 C C . VAL A 1 195 ? 3.514 8.470 -10.207 1.00 98.69 195 VAL A C 1
ATOM 1428 O O . VAL A 1 195 ? 3.340 7.604 -11.066 1.00 98.69 195 VAL A O 1
ATOM 1431 N N . GLU A 1 196 ? 3.222 9.752 -10.431 1.00 98.62 196 GLU A N 1
ATOM 1432 C CA . GLU A 1 196 ? 2.652 10.237 -11.693 1.00 98.62 196 GLU A CA 1
ATOM 1433 C C . GLU A 1 196 ? 3.559 9.938 -12.893 1.00 98.62 196 GLU A C 1
ATOM 1435 O O . GLU A 1 196 ? 3.086 9.427 -13.910 1.00 98.62 196 GLU A O 1
ATOM 1440 N N . ARG A 1 197 ? 4.872 10.176 -12.769 1.00 98.56 197 ARG A N 1
ATOM 1441 C CA . ARG A 1 197 ? 5.840 9.872 -13.835 1.00 98.56 197 ARG A CA 1
ATOM 1442 C C . ARG A 1 197 ? 5.913 8.384 -14.162 1.00 98.56 197 ARG A C 1
ATOM 1444 O O . ARG A 1 197 ? 6.037 8.043 -15.334 1.00 98.56 197 ARG A O 1
ATOM 1451 N N . LEU A 1 198 ? 5.880 7.502 -13.163 1.00 98.62 198 LEU A N 1
ATOM 1452 C CA . LEU A 1 198 ? 5.941 6.054 -13.395 1.00 98.62 198 LEU A CA 1
ATOM 1453 C C . LEU A 1 198 ? 4.686 5.561 -14.118 1.00 98.62 198 LEU A C 1
ATOM 1455 O O . LEU A 1 198 ? 4.791 4.818 -15.092 1.00 98.62 198 LEU A O 1
ATOM 1459 N N . ARG A 1 199 ? 3.511 6.058 -13.722 1.00 98.62 199 ARG A N 1
ATOM 1460 C CA . ARG A 1 199 ? 2.245 5.761 -14.408 1.00 98.62 199 ARG A CA 1
ATOM 1461 C C . ARG A 1 199 ? 2.240 6.276 -15.845 1.00 98.62 199 ARG A C 1
ATOM 1463 O O . ARG A 1 199 ? 1.859 5.546 -16.751 1.00 98.62 199 ARG A O 1
ATOM 1470 N N . ALA A 1 200 ? 2.741 7.490 -16.080 1.00 98.44 200 ALA A N 1
ATOM 1471 C CA . ALA A 1 200 ? 2.877 8.044 -17.429 1.00 98.44 200 ALA A CA 1
ATOM 1472 C C . ALA A 1 200 ? 3.830 7.232 -18.329 1.00 98.44 200 ALA A C 1
ATOM 1474 O O . ALA A 1 200 ? 3.716 7.288 -19.550 1.00 98.44 200 ALA A O 1
ATOM 1475 N N . LYS A 1 201 ? 4.756 6.464 -17.738 1.00 98.31 201 LYS A N 1
ATOM 1476 C CA . LYS A 1 201 ? 5.662 5.549 -18.449 1.00 98.31 201 LYS A CA 1
ATOM 1477 C C . LYS A 1 201 ? 5.075 4.153 -18.685 1.00 98.31 201 LYS A C 1
ATOM 1479 O O . LYS A 1 201 ? 5.754 3.333 -19.293 1.00 98.31 201 LYS A O 1
ATOM 1484 N N . GLY A 1 202 ? 3.854 3.882 -18.223 1.00 98.25 202 GLY A N 1
ATOM 1485 C CA . GLY A 1 202 ? 3.163 2.612 -18.449 1.00 98.25 202 GLY A CA 1
ATOM 1486 C C . GLY A 1 202 ? 3.055 1.696 -17.231 1.00 98.25 202 GLY A C 1
ATOM 1487 O O . GLY A 1 202 ? 2.598 0.572 -17.392 1.00 98.25 202 GLY A O 1
ATOM 1488 N N . ALA A 1 203 ? 3.431 2.136 -16.025 1.00 98.50 203 ALA A N 1
ATOM 1489 C CA . ALA A 1 203 ? 3.156 1.348 -14.823 1.00 98.50 203 ALA A CA 1
ATOM 1490 C C . ALA A 1 203 ? 1.636 1.217 -14.603 1.00 98.50 203 ALA A C 1
ATOM 1492 O O . ALA A 1 203 ? 0.929 2.230 -14.535 1.00 98.50 203 ALA A O 1
ATOM 1493 N N . LEU A 1 204 ? 1.147 -0.015 -14.426 1.00 98.62 204 LEU A N 1
ATOM 1494 C CA . LEU A 1 204 ? -0.253 -0.326 -14.104 1.00 98.62 204 LEU A CA 1
ATOM 1495 C C . LEU A 1 204 ? -0.677 0.346 -12.790 1.00 98.62 204 LEU A C 1
ATOM 1497 O O . LEU A 1 204 ? -1.783 0.879 -12.653 1.00 98.62 204 LEU A O 1
ATOM 1501 N N . GLY A 1 205 ? 0.235 0.377 -11.817 1.00 98.75 205 GLY A N 1
ATOM 1502 C CA . GLY A 1 20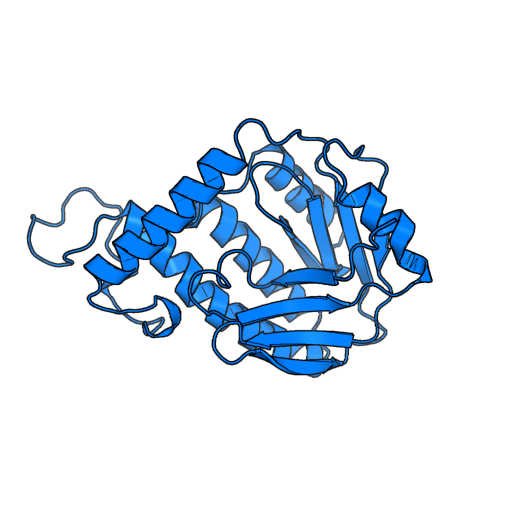5 ? 0.055 1.128 -10.584 1.00 98.75 205 GLY A CA 1
ATOM 1503 C C . GLY A 1 205 ? 1.368 1.459 -9.901 1.00 98.75 205 GLY A C 1
ATOM 1504 O O . GLY A 1 205 ? 2.341 0.719 -10.002 1.00 98.75 205 GLY A O 1
ATOM 1505 N N . ALA A 1 206 ? 1.393 2.582 -9.192 1.00 98.75 206 ALA A N 1
ATOM 1506 C CA . ALA A 1 206 ? 2.548 3.002 -8.413 1.00 98.75 206 ALA A CA 1
ATOM 1507 C C . ALA A 1 206 ? 2.098 3.678 -7.119 1.00 98.75 206 ALA A C 1
ATOM 1509 O O . ALA A 1 206 ? 1.100 4.402 -7.094 1.00 98.75 206 ALA A O 1
ATOM 1510 N N . ARG A 1 207 ? 2.831 3.432 -6.033 1.00 98.62 207 ARG A N 1
ATOM 1511 C CA . ARG A 1 207 ? 2.536 4.019 -4.727 1.00 98.62 207 ARG A CA 1
ATOM 1512 C C . ARG A 1 207 ? 3.770 4.144 -3.845 1.00 98.62 207 ARG A C 1
ATOM 1514 O O . ARG A 1 207 ? 4.692 3.344 -3.945 1.00 98.62 207 ARG A O 1
ATOM 1521 N N . LEU A 1 208 ? 3.743 5.116 -2.936 1.00 96.88 208 LEU A N 1
ATOM 1522 C CA . LEU A 1 208 ? 4.656 5.204 -1.786 1.00 96.88 208 LEU A CA 1
ATOM 1523 C C . LEU A 1 208 ? 4.833 3.825 -1.125 1.00 96.88 208 LEU A C 1
ATOM 1525 O O . LEU A 1 208 ? 3.840 3.140 -0.950 1.00 96.88 208 LEU A O 1
ATOM 1529 N N . THR A 1 209 ? 6.022 3.427 -0.690 1.00 95.06 209 THR A N 1
ATOM 1530 C CA . THR A 1 209 ? 6.240 2.247 0.172 1.00 95.06 209 THR A CA 1
AT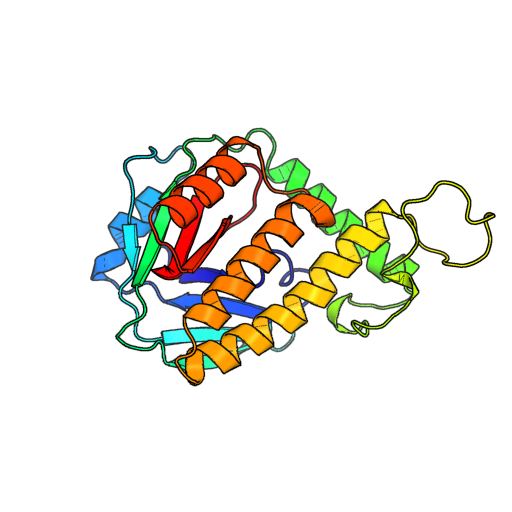OM 1531 C C . THR A 1 209 ? 7.106 2.636 1.368 1.00 95.06 209 THR A C 1
ATOM 1533 O O . THR A 1 209 ? 8.002 3.472 1.241 1.00 95.06 209 THR A O 1
ATOM 1536 N N . GLY A 1 210 ? 6.857 2.027 2.530 1.00 89.38 210 GLY A N 1
ATOM 1537 C CA . GLY A 1 210 ? 7.504 2.392 3.789 1.00 89.38 210 GLY A CA 1
ATOM 1538 C C . GLY A 1 210 ? 6.795 3.529 4.535 1.00 89.38 210 GLY A C 1
ATOM 1539 O O . GLY A 1 210 ? 5.614 3.793 4.330 1.00 89.38 210 GLY A O 1
ATOM 1540 N N . GLY A 1 211 ? 7.528 4.200 5.429 1.00 86.31 211 GLY A N 1
ATOM 1541 C CA . GLY A 1 211 ? 6.951 5.072 6.464 1.00 86.31 211 GLY A CA 1
ATOM 1542 C C . GLY A 1 211 ? 6.358 6.414 6.010 1.00 86.31 211 GLY A C 1
ATOM 1543 O O . GLY A 1 211 ? 5.740 7.086 6.835 1.00 86.31 211 GLY A O 1
ATOM 1544 N N . GLY A 1 212 ? 6.534 6.809 4.746 1.00 90.38 212 GLY A N 1
ATOM 1545 C CA . GLY A 1 212 ? 6.106 8.114 4.229 1.00 90.38 212 GLY A CA 1
ATOM 1546 C C . GLY A 1 212 ? 7.067 9.265 4.527 1.00 90.38 212 GLY A C 1
ATOM 1547 O O . GLY A 1 212 ? 8.150 9.066 5.067 1.00 90.38 212 GLY A O 1
ATOM 1548 N N . PHE A 1 213 ? 6.661 10.480 4.148 1.00 92.38 213 PHE A N 1
ATOM 1549 C CA . PHE A 1 213 ? 7.443 11.722 4.217 1.00 92.38 213 PHE A CA 1
ATOM 1550 C C . PHE A 1 213 ? 8.742 11.676 3.391 1.00 92.38 213 PHE A C 1
ATOM 1552 O O . PHE A 1 213 ? 9.774 12.214 3.790 1.00 92.38 213 PHE A O 1
ATOM 1559 N N . GLY A 1 214 ? 8.689 11.000 2.241 1.00 90.31 214 GLY A N 1
ATOM 1560 C CA . GLY A 1 214 ? 9.837 10.693 1.391 1.00 90.31 214 GLY A CA 1
ATOM 1561 C C . GLY A 1 214 ? 9.915 9.193 1.117 1.00 90.31 214 GLY A C 1
ATOM 1562 O O . GLY A 1 214 ? 8.889 8.540 0.924 1.00 90.31 214 GLY A O 1
ATOM 1563 N N . GLY A 1 215 ? 11.130 8.646 1.101 1.00 90.19 215 GLY A N 1
ATOM 1564 C CA . GLY A 1 215 ? 11.352 7.206 0.967 1.00 90.19 215 GLY A CA 1
ATOM 1565 C C . GLY A 1 215 ? 11.336 6.751 -0.484 1.00 90.19 215 GLY A C 1
ATOM 1566 O O . GLY A 1 215 ? 12.026 7.342 -1.316 1.00 90.19 215 GLY A O 1
ATOM 1567 N N . ALA A 1 216 ? 10.575 5.703 -0.789 1.00 94.88 216 ALA A N 1
ATOM 1568 C CA . ALA A 1 216 ? 10.550 5.081 -2.107 1.00 94.88 216 ALA A CA 1
ATOM 1569 C C . ALA A 1 216 ? 9.120 4.850 -2.608 1.00 94.88 216 ALA A C 1
ATOM 1571 O O . ALA A 1 216 ? 8.148 4.888 -1.854 1.00 94.88 216 ALA A O 1
ATOM 1572 N N . VAL A 1 217 ? 9.006 4.582 -3.901 1.00 98.00 217 VAL A N 1
ATOM 1573 C CA . VAL A 1 217 ? 7.776 4.201 -4.590 1.00 98.00 217 VAL A CA 1
ATOM 1574 C C . VAL A 1 217 ? 7.944 2.787 -5.119 1.00 98.00 217 VAL A C 1
ATOM 1576 O O . VAL A 1 217 ? 8.932 2.492 -5.783 1.00 98.00 217 VAL A O 1
ATOM 1579 N N . VAL A 1 218 ? 6.974 1.917 -4.857 1.00 98.44 218 VAL A N 1
ATOM 1580 C CA . VAL A 1 218 ? 6.861 0.627 -5.539 1.00 98.44 218 VAL A CA 1
ATOM 1581 C C . VAL A 1 218 ? 5.903 0.774 -6.720 1.00 98.44 218 VAL A C 1
ATOM 1583 O O . VAL A 1 218 ? 4.843 1.392 -6.596 1.00 98.44 218 VAL A O 1
ATOM 1586 N N . ALA A 1 219 ? 6.283 0.229 -7.871 1.00 98.69 219 ALA A N 1
ATOM 1587 C CA . ALA A 1 219 ? 5.484 0.232 -9.091 1.00 98.69 219 ALA A CA 1
ATOM 1588 C C . ALA A 1 219 ? 5.334 -1.182 -9.655 1.00 98.69 219 ALA A C 1
ATOM 1590 O O . ALA A 1 219 ? 6.284 -1.963 -9.603 1.00 98.69 219 ALA A O 1
ATOM 1591 N N . LEU A 1 220 ? 4.146 -1.467 -10.182 1.00 98.62 220 LEU A N 1
ATOM 1592 C CA . LEU A 1 220 ? 3.782 -2.665 -10.931 1.00 98.62 220 LEU A CA 1
ATOM 1593 C C . LEU A 1 220 ? 3.700 -2.308 -12.419 1.00 98.62 220 LEU A C 1
ATOM 1595 O O . LEU A 1 220 ? 3.030 -1.333 -12.774 1.00 98.62 220 LEU A O 1
ATOM 1599 N N . TRP A 1 221 ? 4.364 -3.103 -13.253 1.00 97.06 221 TRP A N 1
ATOM 1600 C CA . TRP A 1 221 ? 4.379 -3.006 -14.714 1.00 97.06 221 TRP A CA 1
ATOM 1601 C C . TRP A 1 221 ? 3.716 -4.222 -15.346 1.00 97.06 221 TRP A C 1
ATOM 1603 O O . TRP A 1 221 ? 3.840 -5.323 -14.756 1.00 97.06 221 TRP A O 1
#

Foldseek 3Di:
DDFPQWWWLFQPPLLLLQFKTKTFGADPVQRVLVCLLQDAQRDQVSKTKGQGQWIWTARNNVRDTDIFGADNQKIKMKGFLSDGQDCLVVLLVVLSVLQCVLCVQVVHRGLCPDDLPPVLLPPDPDPDDPPDDRSDDNLSSLSSNLNNVRSVLSVVLSVCRNVVVLLSSQVSQAVNQCSCVPRSNQEDPSQVVVQVVVVVVPFSHKHDIPSGPGGIMMTID

Organism: NCBI:txid1162706

Sequence (221 aa):
ASAPGRVNLIGEHTDYNGGLVLPLVVPEPSWDAVARALAPGASPEDVAEIASAEALLVDCRSSKVDRIRVPAAARFTVHPSGVRHADAAGGLAQRRAEGAEAAAALGVDSLRDVDPGDRRLFTAATLVARAGDTGIHPRLAARARHVVSENARVLHFAQRLGEGDLEGCGALMNASHASLRDLFQVSVPEVDRLVERLRAKGALGARLTGGGFGGAVVALW

Secondary structure (DSSP, 8-state):
-----EEEEE-TT-GGGT-EEEEEEPPGGGHHHHHHHHSTT--TT--EEE--SEEEEEETTT--EEEEEPPTT--EEEEE-----TTHHHHHHHHHHHHHHHHHHHT-S-GGGS-TT-GGGS--SSS---TTS--S-HHHHHHHHHHHHHHHHHHHHHHHHHHT-HHHHHHHHHHHHHIIIIIS----HHHHHHHHHHHHTT-SEEEEESSSSS-EEEEE-